Protein AF-A0A2V2VNM2-F1 (afdb_monomer)

Solvent-accessible surface area (backbone atoms only — not comparable to full-atom values): 16038 Å² total; per-residue (Å²): 130,62,88,51,78,77,54,77,85,88,71,96,71,95,72,95,86,72,91,84,59,60,53,40,42,48,48,35,98,87,32,46,98,72,58,75,70,95,86,62,71,47,29,70,30,59,40,40,60,54,42,49,51,53,44,54,56,52,50,53,44,53,52,57,42,70,52,79,90,64,95,59,88,49,74,50,57,45,33,33,45,40,50,68,62,53,52,42,57,60,56,22,41,47,47,49,45,51,55,52,56,70,69,43,59,40,86,77,38,29,28,41,36,41,36,44,59,59,37,34,40,40,35,34,54,78,82,70,42,77,47,80,42,71,43,69,78,69,47,50,63,55,60,54,53,33,38,85,73,70,48,33,32,37,37,42,39,32,36,52,89,53,91,56,48,70,61,85,72,62,60,38,76,71,26,28,32,37,34,43,57,42,74,56,65,83,30,42,50,65,48,30,67,75,70,68,32,50,74,44,80,46,73,78,59,52,69,69,55,54,52,51,50,44,48,62,76,32,61,93,50,60,69,71,59,35,53,53,50,42,54,55,32,49,59,32,25,78,72,72,40,62,28,55,68,29,30,83,34,72,66,48,32,52,54,49,52,51,52,50,49,53,54,57,73,67,55,46,73,74,56,51,55,59,54,60,60,65,77,70,123

Foldseek 3Di:
DDFDDQDDDPDDDDDPDDPDDQKGWAFDPVAFPPDDDPDDRNGIAIEDPLLVVLLVVQVVQLCVQPDPPPPDRDFRAFEEEDEAAQLCCCSHNVRVNVVVQLVPDCVSAQWEWEADDQKIWIAGNVVRDIDIDGHPVVCVVVQQCQVVVVHEHEYEAEPHPDLAAPDLCPPHGRYHYYYHDHNDPNRHVVSCVSVVHYYDYGYHDDLSNVLSVLCVVCVVPDPVVSVVQSVQLVVLCVQQNSRNQQRNDPVSSVVNNVVVVVVVVPDDPVNVVVVVVVVPD

pLDDT: mean 80.21, std 17.18, range [29.72, 96.75]

Mean predicted aligned error: 9.67 Å

Radius of gyration: 20.76 Å; Cα contacts (8 Å, |Δi|>4): 416; chains: 1; bounding box: 51×42×61 Å

InterPro domains:
  IPR006518 Trypanosome RHS [TIGR01631] (8-276)
  IPR046835 Retrotransposon hot spot protein, N-terminal [PF20445] (3-72)
  IPR046836 Retrotransposon hot spot protein,C-terminal [PF07999] (80-276)
  IPR052980 Crinkler effector [PTHR33129] (42-266)

Secondary structure (DSSP, 8-state):
-PBPPP-----S---TT------EEEE-TT--TT--STT----EEEE-HHHHHHHHHHHHHHHHHH-GGGSS-PPPPEEEEE--TTS-HIIIIIHHHHHHHHHS-TTT--EEEEEETTEEEEEETTTTEEEEEESHHHHHHHHHHTGGGT--EEEEEE-SS---PPPTTPSPTTEEEEEE--S-GGGTHHHHHHHTPEEEE-PPPPHHHHHHHHHHHTTTS-HHHHHHHHHHHHHHHHHH-S-HHHHS-HHHHHHHHHHHHHHHHT--HHHHHHHHGGG--

Nearest PDB structures (foldseek):
  6uko-assembly1_G  TM=4.788E-01  e=1.388E-03  Mus musculus
  6ukp-assembly1_A  TM=4.846E-01  e=1.906E-03  Mus musculus
  6oo2-assembly1_E  TM=4.788E-01  e=4.627E-03  Saccharomyces cerevisiae
  5zqm-assembly1_A  TM=4.073E-01  e=9.290E-03  Homo sapiens
  5v8f-assembly1_E  TM=4.065E-01  e=8.535E-02  Saccharomyces cerevisiae S288C

Sequence (281 aa):
MAVGQILEEDDGVEEPGVPRLRLAVLTSDKGWPYSWEEDVSIRDCHVNCEVERVWQIVKGNVNKWFDTHRGTYFAPKRRVLIGTPGMGKSVAAGSYLLYQLLHCDAEQLPMVAYFIGNRTFLFGKIAKTVSVYMGEASILRIVDGLPDRGFKGYIIYDVALACRQPAAGLPCKGWGMIVVTPPNKNNYYSWAKQTGAEEFIINCLEENNVKAMCAWIKRNQIPQKQAKYWKEVNGCTNKVGPILRFIFGKQASDDRINACQQAVDGMNALTFERYLYIGYC

Structure (mmCIF, N/CA/C/O backbone):
data_AF-A0A2V2VNM2-F1
#
_entry.id   AF-A0A2V2VNM2-F1
#
loop_
_atom_site.group_PDB
_atom_site.id
_atom_site.type_symbol
_atom_site.label_atom_id
_atom_site.label_alt_id
_atom_site.label_comp_id
_atom_site.label_asym_id
_atom_site.label_entity_id
_atom_site.label_seq_id
_atom_site.pdbx_PDB_ins_code
_atom_site.Cartn_x
_atom_site.Cartn_y
_atom_site.Cartn_z
_atom_site.occupancy
_atom_site.B_iso_or_equiv
_atom_site.auth_seq_id
_atom_site.auth_comp_id
_atom_site.auth_asym_id
_atom_site.auth_atom_id
_atom_site.pdbx_PDB_model_num
ATOM 1 N N . MET A 1 1 ? -13.738 -9.589 -11.302 1.00 44.00 1 MET A N 1
ATOM 2 C CA . MET A 1 1 ? -13.779 -8.552 -10.252 1.00 44.00 1 MET A CA 1
ATOM 3 C C . MET A 1 1 ? -14.993 -7.694 -10.529 1.00 44.00 1 MET A C 1
ATOM 5 O O . MET A 1 1 ? -15.138 -7.250 -11.661 1.00 44.00 1 MET A O 1
ATOM 9 N N . ALA A 1 2 ? -15.880 -7.547 -9.549 1.00 31.80 2 ALA A N 1
ATOM 10 C CA . ALA A 1 2 ? -17.027 -6.650 -9.625 1.00 31.80 2 ALA A CA 1
ATOM 11 C C . ALA A 1 2 ? -16.690 -5.367 -8.852 1.00 31.80 2 ALA A C 1
ATOM 13 O O . ALA A 1 2 ? -16.102 -5.437 -7.774 1.00 31.80 2 ALA A O 1
ATOM 14 N N . VAL A 1 3 ? -17.024 -4.204 -9.411 1.00 34.38 3 VAL A N 1
ATOM 15 C CA . VAL A 1 3 ? -16.909 -2.917 -8.712 1.00 34.38 3 VAL A CA 1
ATOM 16 C C . VAL A 1 3 ? -18.083 -2.823 -7.732 1.00 34.38 3 VAL A C 1
ATOM 18 O O . VAL A 1 3 ? -19.236 -2.928 -8.147 1.00 34.38 3 VAL A O 1
ATOM 21 N N . GLY A 1 4 ? -17.793 -2.706 -6.433 1.00 39.09 4 GLY A N 1
ATOM 22 C CA . GLY A 1 4 ? -18.801 -2.529 -5.385 1.00 39.09 4 GLY A CA 1
ATOM 23 C C . GLY A 1 4 ? -19.366 -1.105 -5.364 1.00 39.09 4 GLY A C 1
ATOM 24 O O . GLY A 1 4 ? -18.717 -0.174 -5.833 1.00 39.09 4 GLY A O 1
ATOM 25 N N . GLN A 1 5 ? -20.588 -0.962 -4.842 1.00 44.72 5 GLN A N 1
ATOM 26 C CA . GLN A 1 5 ? -21.370 0.281 -4.814 1.00 44.72 5 GLN A CA 1
ATOM 27 C C . GLN A 1 5 ? -20.591 1.494 -4.279 1.00 44.72 5 GLN A C 1
ATOM 29 O O . GLN A 1 5 ? -19.916 1.415 -3.253 1.00 44.72 5 GLN A O 1
ATOM 34 N N . ILE A 1 6 ? -20.759 2.624 -4.967 1.00 41.19 6 ILE A N 1
ATOM 35 C CA . ILE A 1 6 ? -20.338 3.957 -4.528 1.00 41.19 6 ILE A CA 1
ATOM 36 C C . ILE A 1 6 ? -21.352 4.422 -3.474 1.00 41.19 6 ILE A C 1
ATOM 38 O O . ILE A 1 6 ? -22.552 4.428 -3.745 1.00 41.19 6 ILE A O 1
ATOM 42 N N . LEU A 1 7 ? -20.890 4.771 -2.271 1.00 45.31 7 LEU A N 1
ATOM 43 C CA . LEU A 1 7 ? -21.733 5.385 -1.243 1.00 45.31 7 LEU A CA 1
ATOM 44 C C . LEU A 1 7 ? -21.572 6.907 -1.319 1.00 45.31 7 LEU A C 1
ATOM 46 O O . LEU A 1 7 ? -20.575 7.458 -0.856 1.00 45.31 7 LEU A O 1
ATOM 50 N N . GLU A 1 8 ? -22.560 7.580 -1.904 1.00 40.06 8 GLU A N 1
ATOM 51 C CA . GLU A 1 8 ? -22.704 9.035 -1.834 1.00 40.06 8 GLU A CA 1
ATOM 52 C C . GLU A 1 8 ? -23.569 9.389 -0.608 1.00 40.06 8 GLU A C 1
ATOM 54 O O . GLU A 1 8 ? -24.668 8.861 -0.455 1.00 40.06 8 GLU A O 1
ATOM 59 N N . GLU A 1 9 ? -23.086 10.251 0.296 1.00 43.28 9 GLU A N 1
ATOM 60 C CA . GLU A 1 9 ? -23.987 10.984 1.209 1.00 43.28 9 GLU A CA 1
ATOM 61 C C . GLU A 1 9 ? -24.596 12.127 0.378 1.00 43.28 9 GLU A C 1
ATOM 63 O O . GLU A 1 9 ? -23.856 12.926 -0.208 1.00 43.28 9 GLU A O 1
ATOM 68 N N . ASP A 1 10 ? -25.925 12.177 0.308 1.00 40.00 10 ASP A N 1
ATOM 69 C CA . ASP A 1 10 ? -26.693 13.339 -0.133 1.00 40.00 10 ASP A CA 1
ATOM 70 C C . ASP A 1 10 ? -26.966 14.204 1.100 1.00 40.00 10 ASP A C 1
ATOM 72 O O . ASP A 1 10 ? -27.940 14.004 1.827 1.00 40.00 10 ASP A O 1
ATOM 76 N N . ASP A 1 11 ? -26.042 15.121 1.381 1.00 40.25 11 ASP A N 1
ATOM 77 C CA . ASP A 1 11 ? -26.273 16.175 2.358 1.00 40.25 11 ASP A CA 1
ATOM 78 C C . ASP A 1 11 ? -26.744 17.388 1.561 1.00 40.25 11 ASP A C 1
ATOM 80 O O . ASP A 1 11 ? -25.960 18.033 0.858 1.00 40.25 11 ASP A O 1
ATOM 84 N N . GLY A 1 12 ? -28.051 17.642 1.612 1.00 43.19 12 GLY A N 1
ATOM 85 C CA . GLY A 1 12 ? -28.681 18.764 0.935 1.00 43.19 12 GLY A CA 1
ATOM 86 C C . GLY A 1 12 ? -28.024 20.088 1.321 1.00 43.19 12 GLY A C 1
ATOM 87 O O . GLY A 1 12 ? -28.184 20.553 2.444 1.00 43.19 12 GLY A O 1
ATOM 88 N N . VAL A 1 13 ? -27.264 20.636 0.373 1.00 39.97 13 VAL A N 1
ATOM 89 C CA . VAL A 1 13 ? -27.077 22.037 -0.048 1.00 39.97 13 VAL A CA 1
ATOM 90 C C . VAL A 1 13 ? -25.894 22.007 -1.028 1.00 39.97 13 VAL A C 1
ATOM 92 O O . VAL A 1 13 ? -24.789 21.577 -0.698 1.00 39.97 13 VAL A O 1
ATOM 95 N N . GLU A 1 14 ? -26.156 22.388 -2.279 1.00 40.91 14 GLU A N 1
ATOM 96 C CA . GLU A 1 14 ? -25.160 22.487 -3.349 1.00 40.91 14 GLU A CA 1
ATOM 97 C C . GLU A 1 14 ? -24.089 23.537 -3.016 1.00 40.91 14 GLU A C 1
ATOM 99 O O . GLU A 1 14 ? -24.379 24.729 -2.955 1.00 40.91 14 GLU A O 1
ATOM 104 N N . GLU A 1 15 ? -22.832 23.105 -2.897 1.00 35.62 15 GLU A N 1
ATOM 105 C CA . GLU A 1 15 ? -21.667 23.981 -3.054 1.00 35.62 15 GLU A CA 1
ATOM 106 C C . GLU A 1 15 ? -20.865 23.550 -4.297 1.00 35.62 15 GLU A C 1
ATOM 108 O O . GLU A 1 15 ? -20.433 22.392 -4.385 1.00 35.62 15 GLU A O 1
ATOM 113 N N . PRO A 1 16 ? -20.641 24.448 -5.275 1.00 36.03 16 PRO A N 1
ATOM 114 C CA . PRO A 1 16 ? -19.873 24.136 -6.472 1.00 36.03 16 PRO A CA 1
ATOM 115 C C . PRO A 1 16 ? -18.368 24.289 -6.194 1.00 36.03 16 PRO A C 1
ATOM 117 O O . PRO A 1 16 ? -17.888 25.397 -5.969 1.00 36.03 16 PRO A O 1
ATOM 120 N N . GLY A 1 17 ? -17.599 23.189 -6.253 1.00 45.16 17 GLY A N 1
ATOM 121 C CA . GLY A 1 17 ? -16.129 23.267 -6.350 1.00 45.16 17 GLY A CA 1
ATOM 122 C C . GLY A 1 17 ? -15.272 22.204 -5.647 1.00 45.16 17 GLY A C 1
ATOM 123 O O . GLY A 1 17 ? -14.053 22.245 -5.797 1.00 45.16 17 GLY A O 1
ATOM 124 N N . VAL A 1 18 ? -15.838 21.243 -4.908 1.00 37.62 18 VAL A N 1
ATOM 125 C CA . VAL A 1 18 ? -15.045 20.251 -4.147 1.00 37.62 18 VAL A CA 1
ATOM 126 C C . VAL A 1 18 ? -15.016 18.891 -4.866 1.00 37.62 18 VAL A C 1
ATOM 128 O O . VAL A 1 18 ? -16.083 18.383 -5.215 1.00 37.62 18 VAL A O 1
ATOM 131 N N . PRO A 1 19 ? -13.851 18.238 -5.072 1.00 39.62 19 PRO A N 1
ATOM 132 C CA . PRO A 1 19 ? -13.810 16.878 -5.609 1.00 39.62 19 PRO A CA 1
ATOM 133 C C . PRO A 1 19 ? -14.454 15.897 -4.612 1.00 39.62 19 PRO A C 1
ATOM 135 O O . PRO A 1 19 ? -13.840 15.505 -3.621 1.00 39.62 19 PRO A O 1
ATOM 138 N N . ARG A 1 20 ? -15.707 15.494 -4.853 1.00 50.66 20 ARG A N 1
ATOM 139 C CA . ARG A 1 20 ? -16.404 14.478 -4.050 1.00 50.66 20 ARG A CA 1
ATOM 140 C C . ARG A 1 20 ? -15.920 13.079 -4.446 1.00 50.66 20 ARG A C 1
ATOM 142 O O . ARG A 1 20 ? -16.433 12.478 -5.379 1.00 50.66 20 ARG A O 1
ATOM 149 N N . LEU A 1 21 ? -14.947 12.544 -3.712 1.00 50.66 21 LEU A N 1
ATOM 150 C CA . LEU A 1 21 ? -14.678 11.101 -3.654 1.00 50.66 21 LEU A CA 1
ATOM 151 C C . LEU A 1 21 ? -14.873 10.638 -2.207 1.00 50.66 21 LEU A C 1
ATOM 153 O O . LEU A 1 21 ? -13.937 10.617 -1.407 1.00 50.66 21 LEU A O 1
ATOM 157 N N . ARG A 1 22 ? -16.126 10.308 -1.870 1.00 66.44 22 ARG A N 1
ATOM 158 C CA . ARG A 1 22 ? -16.518 9.670 -0.608 1.00 66.44 22 ARG A CA 1
ATOM 159 C C . ARG A 1 22 ? -16.291 8.160 -0.771 1.00 66.44 22 ARG A C 1
ATOM 161 O O . ARG A 1 22 ? -16.924 7.531 -1.604 1.00 66.44 22 ARG A O 1
ATOM 168 N N . LEU A 1 23 ? -15.287 7.646 -0.059 1.00 77.25 23 LEU A N 1
ATOM 169 C CA . LEU A 1 23 ? -14.849 6.245 0.073 1.00 77.25 23 LEU A CA 1
ATOM 170 C C . LEU A 1 23 ? -15.372 5.228 -0.976 1.00 77.25 23 LEU A C 1
ATOM 172 O O . LEU A 1 23 ? -16.484 4.721 -0.862 1.00 77.25 23 LEU A O 1
ATOM 176 N N . ALA A 1 24 ? -14.521 4.817 -1.918 1.00 88.56 24 ALA A N 1
ATOM 177 C CA . ALA A 1 24 ? -14.783 3.659 -2.778 1.00 88.56 24 ALA A CA 1
ATOM 178 C C . ALA A 1 24 ? -14.262 2.360 -2.138 1.00 88.56 24 ALA A C 1
ATOM 180 O O . ALA A 1 24 ? -13.311 2.382 -1.354 1.00 88.56 24 ALA A O 1
ATOM 181 N N . VAL A 1 25 ? -14.849 1.210 -2.484 1.00 88.62 25 VAL A N 1
ATOM 182 C CA . VAL A 1 25 ? -14.397 -0.099 -1.988 1.00 88.62 25 VAL A CA 1
ATOM 183 C C . VAL A 1 25 ? -14.163 -1.066 -3.144 1.00 88.62 25 VAL A C 1
ATOM 185 O O . VAL A 1 25 ? -15.065 -1.356 -3.927 1.00 88.62 25 VAL A O 1
ATOM 188 N N . LEU A 1 26 ? -12.939 -1.590 -3.238 1.00 89.06 26 LEU A N 1
ATOM 189 C CA . LEU A 1 26 ? -12.591 -2.666 -4.161 1.00 89.06 26 LEU A CA 1
ATOM 190 C C . LEU A 1 26 ? -12.651 -4.012 -3.446 1.00 89.06 26 LEU A C 1
ATOM 192 O O . LEU A 1 26 ? -11.896 -4.251 -2.501 1.00 89.06 26 LEU A O 1
ATOM 196 N N . THR A 1 27 ? -13.494 -4.911 -3.944 1.00 86.81 27 THR A N 1
ATOM 197 C CA . THR A 1 27 ? -13.669 -6.243 -3.366 1.00 86.81 27 THR A CA 1
ATOM 198 C C . THR A 1 27 ? -12.998 -7.311 -4.232 1.00 86.81 27 THR A C 1
ATOM 200 O O . THR A 1 27 ? -13.245 -7.408 -5.435 1.00 86.81 27 THR A O 1
ATOM 203 N N . SER A 1 28 ? -12.145 -8.131 -3.616 1.00 84.94 28 SER A N 1
ATOM 204 C CA . SER A 1 28 ? -11.516 -9.298 -4.241 1.00 84.94 28 SER A CA 1
ATOM 205 C C . SER A 1 28 ? -12.068 -10.586 -3.637 1.00 84.94 28 SER A C 1
ATOM 207 O O . SER A 1 28 ? -11.904 -10.837 -2.442 1.00 84.94 28 SER A O 1
ATOM 209 N N . ASP A 1 29 ? -12.651 -11.449 -4.472 1.00 83.31 29 ASP A N 1
ATOM 210 C CA . ASP A 1 29 ? -13.157 -12.767 -4.051 1.00 83.31 29 ASP A CA 1
ATOM 211 C C . ASP A 1 29 ? -12.044 -13.662 -3.492 1.00 83.31 29 ASP A C 1
ATOM 213 O O . ASP A 1 29 ? -12.269 -14.459 -2.583 1.00 83.31 29 ASP A O 1
ATOM 217 N N . LYS A 1 30 ? -10.826 -13.496 -4.022 1.00 79.81 30 LYS A N 1
ATOM 218 C CA . LYS A 1 30 ? -9.620 -14.221 -3.598 1.00 79.81 30 LYS A CA 1
ATOM 219 C C . LYS A 1 30 ? -8.856 -13.509 -2.475 1.00 79.81 30 LYS A C 1
ATOM 221 O O . LYS A 1 30 ? -7.815 -14.001 -2.052 1.00 79.81 30 LYS A O 1
ATOM 226 N N . GLY A 1 31 ? -9.358 -12.367 -2.001 1.00 81.88 31 GLY A N 1
ATOM 227 C CA . GLY A 1 31 ? -8.671 -11.499 -1.048 1.00 81.88 31 GLY A CA 1
ATOM 228 C C . GLY A 1 31 ? -7.556 -10.662 -1.679 1.00 81.88 31 GLY A C 1
ATOM 229 O O . GLY A 1 31 ? -7.213 -10.816 -2.857 1.00 81.88 31 GLY A O 1
ATOM 230 N N . TRP A 1 32 ? -7.015 -9.737 -0.888 1.00 84.00 32 TRP A N 1
ATOM 231 C CA . TRP A 1 32 ? -5.835 -8.947 -1.240 1.00 84.00 32 TRP A CA 1
ATOM 232 C C . TRP A 1 32 ? -4.554 -9.594 -0.690 1.00 84.00 32 TRP A C 1
ATOM 234 O O . TRP A 1 32 ? -4.605 -10.202 0.380 1.00 84.00 32 TRP A O 1
ATOM 244 N N . PRO A 1 33 ? -3.384 -9.414 -1.340 1.00 70.69 33 PRO A N 1
ATOM 245 C CA . PRO A 1 33 ? -2.109 -10.004 -0.899 1.00 70.69 33 PRO A CA 1
ATOM 246 C C . PRO A 1 33 ? -1.654 -9.627 0.522 1.00 70.69 33 PRO A C 1
ATOM 248 O O . PRO A 1 33 ? -0.712 -10.224 1.036 1.00 70.69 33 PRO A O 1
ATOM 251 N N . TYR A 1 34 ? -2.317 -8.650 1.151 1.00 63.28 34 TYR A N 1
ATOM 252 C CA . TYR A 1 34 ? -2.064 -8.188 2.514 1.00 63.28 34 TYR A CA 1
ATOM 253 C C . TYR A 1 34 ? -2.635 -9.090 3.620 1.00 63.28 34 TYR A C 1
ATOM 255 O O . TYR A 1 34 ? -2.291 -8.885 4.779 1.00 63.28 34 TYR A O 1
ATOM 263 N N . SER A 1 35 ? -3.497 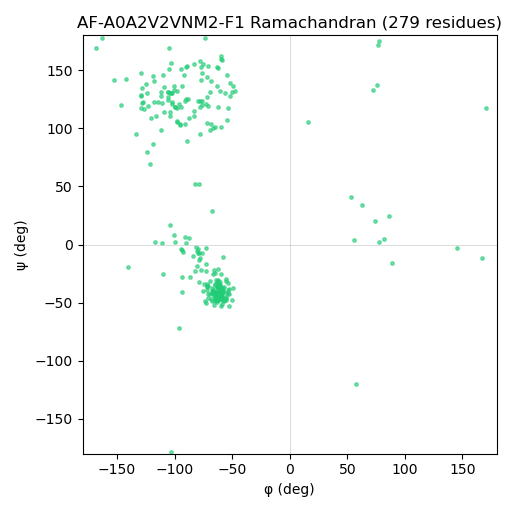-10.073 3.325 1.00 54.59 35 SER A N 1
ATOM 264 C CA . SER A 1 35 ? -4.115 -10.904 4.372 1.00 54.59 35 SER A CA 1
ATOM 265 C C . SER A 1 35 ? -3.061 -11.658 5.204 1.00 54.59 35 SER A C 1
ATOM 267 O O . SER A 1 35 ? -2.512 -12.669 4.757 1.00 54.59 35 SER A O 1
ATOM 269 N N . TRP A 1 36 ? -2.778 -11.139 6.401 1.00 42.41 36 TRP A N 1
ATOM 270 C CA . TRP A 1 36 ? -1.945 -11.748 7.433 1.00 42.41 36 TRP A CA 1
ATOM 271 C C . TRP A 1 36 ? -2.861 -12.339 8.512 1.00 42.41 36 TRP A C 1
ATOM 273 O O . TRP A 1 36 ? -3.755 -11.646 8.989 1.00 42.41 36 TRP A O 1
ATOM 283 N N . GLU A 1 37 ? -2.593 -13.602 8.845 1.00 34.75 37 GLU A N 1
ATOM 284 C CA . GLU A 1 37 ? -3.344 -14.537 9.702 1.00 34.75 37 GLU A CA 1
ATOM 285 C C . GLU A 1 37 ? -4.669 -15.115 9.165 1.00 34.75 37 GLU A C 1
ATOM 287 O O . GLU A 1 37 ? -5.526 -14.456 8.575 1.00 34.75 37 GLU A O 1
ATOM 292 N N . GLU A 1 38 ? -4.749 -16.434 9.338 1.00 38.50 38 GLU A N 1
ATOM 293 C CA . GLU A 1 38 ? -5.784 -17.373 8.926 1.00 38.50 38 GLU A CA 1
ATOM 294 C C . GLU A 1 38 ? -7.070 -17.112 9.722 1.00 38.50 38 GLU A C 1
ATOM 296 O O . GLU A 1 38 ? -7.120 -17.402 10.907 1.00 38.50 38 GLU A O 1
ATOM 301 N N . ASP A 1 39 ? -8.062 -16.478 9.088 1.00 36.78 39 ASP A N 1
ATOM 302 C CA . ASP A 1 39 ? -9.503 -16.817 9.190 1.00 36.78 39 ASP A CA 1
ATOM 303 C C . ASP A 1 39 ? -10.414 -15.731 8.600 1.00 36.78 39 ASP A C 1
ATOM 305 O O . ASP A 1 39 ? -11.594 -15.971 8.336 1.00 36.78 39 ASP A O 1
ATOM 309 N N . VAL A 1 40 ? -9.887 -14.539 8.297 1.00 44.97 40 VAL A N 1
ATOM 310 C CA . VAL A 1 40 ? -10.667 -13.493 7.621 1.00 44.97 40 VAL A CA 1
ATOM 311 C C . VAL A 1 40 ? -9.854 -12.900 6.480 1.00 44.97 40 VAL A C 1
ATOM 313 O O . VAL A 1 40 ? -9.068 -11.972 6.654 1.00 44.97 40 VAL A O 1
ATOM 316 N N . SER A 1 41 ? -10.060 -13.424 5.267 1.00 53.59 41 SER A N 1
ATOM 317 C CA . SER A 1 41 ? -9.540 -12.787 4.056 1.00 53.59 41 SER A CA 1
ATOM 318 C C . SER A 1 41 ? -10.008 -11.329 4.031 1.00 53.59 41 SER A C 1
ATOM 320 O O . SER A 1 41 ? -11.216 -11.081 3.970 1.00 53.59 41 SER A O 1
ATOM 322 N N . ILE A 1 42 ? -9.085 -10.364 4.062 1.00 65.81 42 ILE A N 1
ATOM 323 C CA . ILE A 1 42 ? -9.426 -8.962 3.806 1.00 65.81 42 ILE A CA 1
ATOM 324 C C . ILE A 1 42 ? -9.786 -8.877 2.324 1.00 65.81 42 ILE A C 1
ATOM 326 O O . ILE A 1 42 ? -8.913 -8.879 1.453 1.00 65.81 42 ILE A O 1
ATOM 330 N N . ARG A 1 43 ? -11.089 -8.891 2.040 1.00 79.56 43 ARG A N 1
ATOM 331 C CA . ARG A 1 43 ? -11.619 -8.811 0.672 1.00 79.56 43 ARG A CA 1
ATOM 332 C C . ARG A 1 43 ? -11.774 -7.376 0.207 1.00 79.56 43 ARG A C 1
ATOM 334 O O . ARG A 1 43 ? -11.647 -7.128 -0.983 1.00 79.56 43 ARG A O 1
ATOM 341 N N . ASP A 1 44 ? -11.983 -6.454 1.138 1.00 86.44 44 ASP A N 1
ATOM 342 C CA . ASP A 1 44 ? -12.336 -5.070 0.852 1.00 86.44 44 ASP A CA 1
ATOM 343 C C . ASP A 1 44 ? -11.115 -4.147 1.005 1.00 86.44 44 ASP A C 1
ATOM 345 O O . ASP A 1 44 ? -10.513 -4.050 2.076 1.00 86.44 44 ASP A O 1
ATOM 349 N N . CYS A 1 45 ? -10.753 -3.458 -0.077 1.00 88.06 45 CYS A N 1
ATOM 350 C CA . CYS A 1 45 ? -9.755 -2.393 -0.118 1.00 88.06 45 CYS A CA 1
ATOM 351 C C . CYS A 1 45 ? -10.480 -1.048 -0.200 1.00 88.06 45 CYS A C 1
ATOM 353 O O . CYS A 1 45 ? -11.128 -0.743 -1.199 1.00 88.06 45 CYS A O 1
ATOM 355 N N . HIS A 1 46 ? -10.353 -0.242 0.848 1.00 88.38 46 HIS A N 1
ATOM 356 C CA . HIS A 1 46 ? -11.018 1.050 0.955 1.00 88.38 46 HIS A CA 1
ATOM 357 C C . HIS A 1 46 ? -10.150 2.156 0.338 1.00 88.38 46 HIS A C 1
ATOM 359 O O . HIS A 1 46 ? -8.991 2.330 0.718 1.00 88.38 46 HIS A O 1
ATOM 365 N N . VAL A 1 47 ? -10.715 2.910 -0.599 1.00 90.69 47 VAL A N 1
ATOM 366 C CA . VAL A 1 47 ? -10.045 3.936 -1.402 1.00 90.69 47 VAL A CA 1
ATOM 367 C C . VAL A 1 47 ? -10.656 5.292 -1.073 1.00 90.69 47 VAL A C 1
ATOM 369 O O . VAL A 1 47 ? -11.810 5.564 -1.391 1.00 90.69 47 VAL A O 1
ATOM 372 N N . ASN A 1 48 ? -9.879 6.143 -0.412 1.00 90.00 48 ASN A N 1
ATOM 373 C CA . ASN A 1 48 ? -10.239 7.531 -0.124 1.00 90.00 48 ASN A CA 1
ATOM 374 C C . ASN A 1 48 ? -9.494 8.493 -1.070 1.00 90.00 48 ASN A C 1
ATOM 376 O O . ASN A 1 48 ? -8.700 8.066 -1.912 1.00 90.00 48 ASN A O 1
ATOM 380 N N . CYS A 1 49 ? -9.706 9.796 -0.892 1.00 89.25 49 CYS A N 1
ATOM 381 C CA . CYS A 1 49 ? -9.030 10.840 -1.664 1.00 89.25 49 CYS A CA 1
ATOM 382 C C . CYS A 1 49 ? -7.492 10.776 -1.579 1.00 89.25 49 CYS A C 1
ATOM 384 O O . CYS A 1 49 ? -6.814 10.995 -2.578 1.00 89.25 49 CYS A O 1
ATOM 386 N N . GLU A 1 50 ? -6.925 10.425 -0.424 1.00 91.25 50 GLU A N 1
ATOM 387 C CA . GLU A 1 50 ? -5.477 10.333 -0.215 1.00 91.25 50 GLU A CA 1
ATOM 388 C C . GLU A 1 50 ? -4.853 9.130 -0.935 1.00 91.25 50 GLU A C 1
ATOM 390 O O . GLU A 1 50 ? -3.785 9.239 -1.537 1.00 91.25 50 GLU A O 1
ATOM 395 N N . VAL A 1 51 ? -5.545 7.991 -0.930 1.00 92.06 51 VAL A N 1
ATOM 396 C CA . VAL A 1 51 ? -5.181 6.787 -1.685 1.00 92.06 51 VAL A CA 1
ATOM 397 C C . VAL A 1 51 ? -5.305 7.045 -3.188 1.00 92.06 51 VAL A C 1
ATOM 399 O O . VAL A 1 51 ? -4.420 6.658 -3.953 1.00 92.06 51 VAL A O 1
ATOM 402 N N . GLU A 1 52 ? -6.345 7.759 -3.617 1.00 93.38 52 GLU A N 1
ATOM 403 C CA . GLU A 1 52 ? -6.487 8.185 -5.009 1.00 93.38 52 GLU A CA 1
ATOM 404 C C . GLU A 1 52 ? -5.370 9.153 -5.419 1.00 93.38 52 GLU A C 1
ATOM 406 O O . GLU A 1 52 ? -4.760 8.993 -6.475 1.00 93.38 52 GLU A O 1
ATOM 411 N N . ARG A 1 53 ? -5.013 10.110 -4.555 1.00 93.88 53 ARG A N 1
ATOM 412 C CA . ARG A 1 53 ? -3.901 11.042 -4.787 1.00 93.88 53 ARG A CA 1
ATOM 413 C C . ARG A 1 53 ? -2.578 10.303 -4.985 1.00 93.88 53 ARG A C 1
ATOM 415 O O . ARG A 1 53 ? -1.812 10.657 -5.883 1.00 93.88 53 ARG A O 1
ATOM 422 N N . VAL A 1 54 ? -2.324 9.250 -4.202 1.00 94.69 54 VAL A N 1
ATOM 423 C CA . VAL A 1 54 ? -1.164 8.362 -4.395 1.00 94.69 54 VAL A CA 1
ATOM 424 C C . VAL A 1 54 ? -1.171 7.756 -5.796 1.00 94.69 54 VAL A C 1
ATOM 426 O O . VAL A 1 54 ? -0.154 7.799 -6.496 1.00 94.69 54 VAL A O 1
ATOM 429 N N . TRP A 1 55 ? -2.312 7.209 -6.219 1.00 96.00 55 TRP A N 1
ATOM 430 C CA . TRP A 1 55 ? -2.440 6.625 -7.547 1.00 96.00 55 TRP A CA 1
ATOM 431 C C . TRP A 1 55 ? -2.208 7.659 -8.648 1.00 96.00 55 TRP A C 1
ATOM 433 O O . TRP A 1 55 ? -1.424 7.392 -9.553 1.00 96.00 55 TRP A O 1
ATOM 443 N N . GLN A 1 56 ? -2.785 8.856 -8.556 1.00 95.75 56 GLN A N 1
ATOM 444 C CA . GLN A 1 56 ? -2.595 9.903 -9.566 1.00 95.75 56 GLN A CA 1
ATOM 445 C C . GLN A 1 56 ? -1.123 10.305 -9.729 1.00 95.75 56 GLN A C 1
ATOM 447 O O . GLN A 1 56 ? -0.653 10.506 -10.853 1.00 95.75 56 GLN A O 1
ATOM 452 N N . ILE A 1 57 ? -0.350 10.334 -8.637 1.00 93.31 57 ILE A N 1
ATOM 453 C CA . ILE A 1 57 ? 1.102 10.557 -8.695 1.00 93.31 57 ILE A CA 1
ATOM 454 C C . ILE A 1 57 ? 1.802 9.415 -9.444 1.00 93.31 57 ILE A C 1
ATOM 456 O O . ILE A 1 57 ? 2.647 9.668 -10.308 1.00 93.31 57 ILE A O 1
ATOM 460 N N . VAL A 1 58 ? 1.478 8.157 -9.127 1.00 94.50 58 VAL A N 1
ATOM 461 C CA . VAL A 1 58 ? 2.078 6.984 -9.785 1.00 94.50 58 VAL A CA 1
ATOM 462 C C . VAL A 1 58 ? 1.691 6.928 -11.261 1.00 94.50 58 VAL A C 1
ATOM 464 O O . VAL A 1 58 ? 2.578 6.819 -12.106 1.00 94.50 58 VAL A O 1
ATOM 467 N N . LYS A 1 59 ? 0.408 7.103 -11.579 1.00 94.12 59 LYS A N 1
ATOM 468 C CA . LYS A 1 59 ? -0.138 7.180 -12.935 1.00 94.12 59 LYS A CA 1
ATOM 469 C C . LYS A 1 59 ? 0.546 8.268 -13.753 1.00 94.12 59 LYS A C 1
ATOM 471 O O . LYS A 1 59 ? 0.981 8.007 -14.867 1.00 94.12 59 LYS A O 1
ATOM 476 N N . GLY A 1 60 ? 0.726 9.463 -13.189 1.00 92.12 60 GLY A N 1
ATOM 477 C CA . GLY A 1 60 ? 1.455 10.548 -13.844 1.00 92.12 60 GLY A CA 1
ATOM 478 C C . GLY A 1 60 ? 2.909 10.185 -14.171 1.00 92.12 60 GLY A C 1
ATOM 479 O O . GLY A 1 60 ? 3.405 10.554 -15.234 1.00 92.12 60 GLY A O 1
ATOM 480 N N . ASN A 1 61 ? 3.590 9.432 -13.298 1.00 90.00 61 ASN A N 1
ATOM 481 C CA . ASN A 1 61 ? 4.950 8.950 -13.567 1.00 90.00 61 ASN A CA 1
ATOM 482 C C . ASN A 1 61 ? 4.969 7.864 -14.650 1.00 90.00 61 ASN A C 1
ATOM 484 O O . ASN A 1 61 ? 5.840 7.897 -15.512 1.00 90.00 61 ASN A O 1
ATOM 488 N N . VAL A 1 62 ? 4.019 6.924 -14.609 1.00 91.06 62 VAL A N 1
ATOM 489 C CA . VAL A 1 62 ? 3.870 5.856 -15.609 1.00 91.06 62 VAL A CA 1
ATOM 490 C C . VAL A 1 62 ? 3.567 6.455 -16.984 1.00 91.06 62 VAL A C 1
ATOM 492 O O . VAL A 1 62 ? 4.272 6.159 -17.940 1.00 91.06 62 VAL A O 1
ATOM 495 N N . ASN A 1 63 ? 2.614 7.382 -17.079 1.00 90.56 63 ASN A N 1
ATOM 496 C CA . ASN A 1 63 ? 2.269 8.045 -18.338 1.00 90.56 63 ASN A CA 1
ATOM 497 C C . ASN A 1 63 ? 3.463 8.804 -18.930 1.00 90.56 63 ASN A C 1
ATOM 499 O O . ASN A 1 63 ? 3.754 8.659 -20.109 1.00 90.56 63 ASN A O 1
ATOM 503 N N . LYS A 1 64 ? 4.196 9.572 -18.111 1.00 88.75 64 LYS A N 1
ATOM 504 C CA . LYS A 1 64 ? 5.408 10.279 -18.564 1.00 88.75 64 LYS A CA 1
ATOM 505 C C . LYS A 1 64 ? 6.519 9.330 -19.008 1.00 88.75 64 LYS A C 1
ATOM 507 O O . LYS A 1 64 ? 7.316 9.697 -19.861 1.00 88.75 64 LYS A O 1
ATOM 512 N N . TRP A 1 65 ? 6.596 8.142 -18.413 1.00 89.38 65 TRP A N 1
ATOM 513 C CA . TRP A 1 65 ? 7.587 7.133 -18.771 1.00 89.38 65 TRP A CA 1
ATOM 514 C C . TRP A 1 65 ? 7.308 6.511 -20.150 1.00 89.38 65 TRP A C 1
ATOM 516 O O . TRP A 1 65 ? 8.250 6.238 -20.892 1.00 89.38 65 TRP A O 1
ATOM 526 N N . PHE A 1 66 ? 6.037 6.331 -20.517 1.00 85.81 66 PHE A N 1
ATOM 527 C CA . PHE A 1 66 ? 5.635 5.726 -21.794 1.00 85.81 66 PHE A CA 1
ATOM 528 C C . PHE A 1 66 ? 5.223 6.730 -22.880 1.00 85.81 66 PHE A C 1
ATOM 530 O O . PHE A 1 66 ? 4.854 6.317 -23.976 1.00 85.81 66 PHE A O 1
ATOM 537 N N . ASP A 1 67 ? 5.309 8.032 -22.610 1.00 83.44 67 ASP A N 1
ATOM 538 C CA . ASP A 1 67 ? 5.012 9.064 -23.602 1.00 83.44 67 ASP A CA 1
ATOM 539 C C . ASP A 1 67 ? 6.098 9.118 -24.689 1.00 83.44 67 ASP A C 1
ATOM 541 O O . ASP A 1 67 ? 7.275 9.384 -24.433 1.00 83.44 67 ASP A O 1
ATOM 545 N N . THR A 1 68 ? 5.687 8.878 -25.931 1.00 65.81 68 THR A N 1
ATOM 546 C CA . THR A 1 68 ? 6.535 8.882 -27.127 1.00 65.81 68 THR A CA 1
ATOM 547 C C . THR A 1 68 ? 6.854 10.286 -27.649 1.00 65.81 68 THR A C 1
ATOM 549 O O . THR A 1 68 ? 7.762 10.435 -28.464 1.00 65.81 68 THR A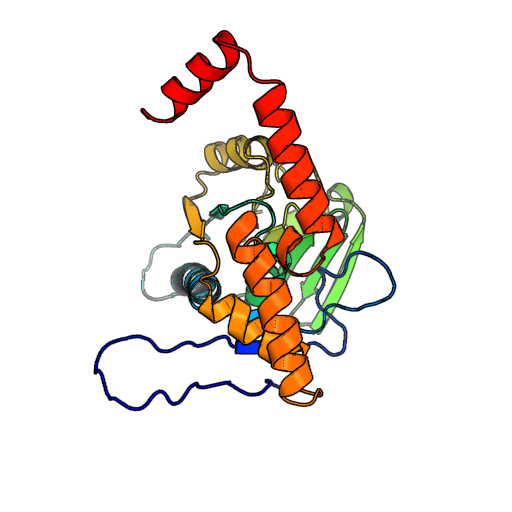 O 1
ATOM 552 N N . HIS A 1 69 ? 6.156 11.334 -27.192 1.00 61.56 69 HIS A N 1
ATOM 553 C CA . HIS A 1 69 ? 6.192 12.662 -27.826 1.00 61.56 69 HIS A CA 1
ATOM 554 C C . HIS A 1 69 ? 7.397 13.543 -27.464 1.00 61.56 69 HIS A C 1
ATOM 556 O O . HIS A 1 69 ? 7.500 14.657 -27.974 1.00 61.56 69 HIS A O 1
ATOM 562 N N . ARG A 1 70 ? 8.310 13.109 -26.583 1.00 48.00 70 ARG A N 1
ATOM 563 C CA . ARG A 1 70 ? 9.323 14.020 -26.008 1.00 48.00 70 ARG A CA 1
ATOM 564 C C . ARG A 1 70 ? 10.776 13.823 -26.423 1.00 48.00 70 ARG A C 1
ATOM 566 O O . ARG A 1 70 ? 11.612 14.567 -25.915 1.00 48.00 70 ARG A O 1
ATOM 573 N N . GLY A 1 71 ? 11.114 12.877 -27.304 1.00 45.50 71 GLY A N 1
ATOM 574 C CA . GLY A 1 71 ? 12.497 12.687 -27.796 1.00 45.50 71 GLY A CA 1
ATOM 575 C C . GLY A 1 71 ? 13.567 12.460 -26.707 1.00 45.50 71 GLY A C 1
ATOM 576 O O . GLY A 1 71 ? 14.751 12.347 -27.004 1.00 45.50 71 GLY A O 1
ATOM 577 N N . THR A 1 72 ? 13.161 12.382 -25.440 1.00 52.41 72 THR A N 1
ATOM 578 C CA . THR A 1 72 ? 13.991 12.289 -24.246 1.00 52.41 72 THR A CA 1
ATOM 579 C C . THR A 1 72 ? 13.493 11.080 -23.476 1.00 52.41 72 THR A C 1
ATOM 581 O O . THR A 1 72 ? 12.334 11.005 -23.076 1.00 52.41 72 THR A O 1
ATOM 584 N N . TYR A 1 73 ? 14.361 10.084 -23.334 1.00 56.88 73 TYR A N 1
ATOM 585 C CA . TYR A 1 73 ? 14.054 8.841 -22.640 1.00 56.88 73 TYR A CA 1
ATOM 586 C C . TYR A 1 73 ? 13.835 9.152 -21.150 1.00 56.88 73 TYR A C 1
ATOM 588 O O . TYR A 1 73 ? 14.796 9.363 -20.409 1.00 56.88 73 TYR A O 1
ATOM 596 N N . PHE A 1 74 ? 12.579 9.242 -20.701 1.00 67.31 74 PHE A N 1
ATOM 597 C CA . PHE A 1 74 ? 12.283 9.479 -19.289 1.00 67.31 74 PHE A CA 1
ATOM 598 C C . PHE A 1 74 ? 12.570 8.213 -18.483 1.00 67.31 74 PHE A C 1
ATOM 600 O O . PHE A 1 74 ? 11.994 7.152 -18.721 1.00 67.31 74 PHE A O 1
ATOM 607 N N . ALA A 1 75 ? 13.474 8.322 -17.510 1.00 76.69 75 ALA A N 1
ATOM 608 C CA . ALA A 1 75 ? 13.737 7.233 -16.585 1.00 76.69 75 ALA A CA 1
ATOM 609 C C . ALA A 1 75 ? 12.522 7.010 -15.660 1.00 76.69 75 ALA A C 1
ATOM 611 O O . ALA A 1 75 ? 11.914 7.984 -15.199 1.00 76.69 75 ALA A O 1
ATOM 612 N N . PRO A 1 76 ? 12.171 5.750 -15.348 1.00 83.50 76 PRO A N 1
ATOM 613 C CA . PRO A 1 76 ? 11.101 5.458 -14.406 1.00 83.50 76 PRO A CA 1
ATOM 614 C C . PRO A 1 76 ? 11.418 6.044 -13.026 1.00 83.50 76 PRO A C 1
ATOM 616 O O . PRO A 1 76 ? 12.516 5.872 -12.492 1.00 83.50 76 PRO A O 1
ATOM 619 N N . LYS A 1 77 ? 10.445 6.748 -12.436 1.00 88.19 77 LYS A N 1
ATOM 620 C CA . LYS A 1 77 ? 10.621 7.390 -11.127 1.00 88.19 77 LYS A CA 1
ATOM 621 C C . LYS A 1 77 ? 10.554 6.392 -9.971 1.00 88.19 77 LYS A C 1
ATOM 623 O O . LYS A 1 77 ? 9.783 5.431 -9.996 1.00 88.19 77 LYS A O 1
ATOM 628 N N . ARG A 1 78 ? 11.323 6.702 -8.925 1.00 92.31 78 ARG A N 1
ATOM 629 C CA . ARG A 1 78 ? 11.368 6.002 -7.636 1.00 92.31 78 ARG A CA 1
ATOM 630 C C . ARG A 1 78 ? 10.664 6.853 -6.591 1.00 92.31 78 ARG A C 1
ATOM 632 O O . ARG A 1 78 ? 10.910 8.057 -6.516 1.00 92.31 78 ARG A O 1
ATOM 639 N N . ARG A 1 79 ? 9.767 6.248 -5.820 1.00 93.38 79 ARG A N 1
ATOM 640 C CA . ARG A 1 79 ? 8.911 6.950 -4.860 1.00 93.38 79 ARG A CA 1
ATOM 641 C C . ARG A 1 79 ? 8.981 6.305 -3.487 1.00 93.38 79 ARG A C 1
ATOM 643 O O . ARG A 1 79 ? 9.083 5.085 -3.380 1.00 93.38 79 ARG A O 1
ATOM 650 N N . VAL A 1 80 ? 8.839 7.118 -2.450 1.00 93.44 80 VAL A N 1
ATOM 651 C CA . VAL A 1 80 ? 8.661 6.650 -1.073 1.00 93.44 80 VAL A CA 1
ATOM 652 C C . VAL A 1 80 ? 7.372 7.236 -0.524 1.00 93.44 80 VAL A C 1
ATOM 654 O O . VAL A 1 80 ? 7.229 8.452 -0.437 1.00 93.44 80 VAL A O 1
ATOM 657 N N . LEU A 1 81 ? 6.439 6.363 -0.156 1.00 93.31 81 LEU A N 1
ATOM 658 C CA . LEU A 1 81 ? 5.159 6.731 0.427 1.00 93.31 81 LEU A CA 1
ATOM 659 C C . LEU A 1 81 ? 5.258 6.781 1.951 1.00 93.31 81 LEU A C 1
ATOM 661 O O . LEU A 1 81 ? 5.246 5.738 2.613 1.00 93.31 81 LEU A O 1
ATOM 665 N N . ILE A 1 82 ? 5.321 7.984 2.512 1.00 89.56 82 ILE A N 1
ATOM 666 C CA . ILE A 1 82 ? 5.449 8.233 3.950 1.00 89.56 82 ILE A CA 1
ATOM 667 C C . ILE A 1 82 ? 4.078 8.527 4.541 1.00 89.56 82 ILE A C 1
ATOM 669 O O . ILE A 1 82 ? 3.350 9.368 4.041 1.00 89.56 82 ILE A O 1
ATOM 673 N N . GLY A 1 83 ? 3.734 7.878 5.645 1.00 87.81 83 GLY A N 1
ATOM 674 C CA . GLY A 1 83 ? 2.544 8.240 6.409 1.00 87.81 83 GLY A CA 1
ATOM 675 C C . GLY A 1 83 ? 2.519 7.549 7.756 1.00 87.81 83 GLY A C 1
ATOM 676 O O . GLY A 1 83 ? 3.309 6.629 8.006 1.00 87.81 83 GLY A O 1
ATOM 677 N N . THR A 1 84 ? 1.595 7.978 8.606 1.00 86.19 84 THR A N 1
ATOM 678 C CA . THR A 1 84 ? 1.483 7.547 9.998 1.00 86.19 84 THR A CA 1
ATOM 679 C C . THR A 1 84 ? 1.511 6.016 10.146 1.00 86.19 84 THR A C 1
ATOM 681 O O . THR A 1 84 ? 0.801 5.288 9.438 1.00 86.19 84 THR A O 1
ATOM 684 N N . PRO A 1 85 ? 2.345 5.481 11.056 1.00 82.75 85 PRO A N 1
ATOM 685 C CA . PRO A 1 85 ? 2.326 4.072 11.427 1.00 82.75 85 PRO A CA 1
ATOM 686 C C . PRO A 1 85 ? 0.911 3.552 11.720 1.00 82.75 85 PRO A C 1
ATOM 688 O O . PRO A 1 85 ? 0.170 4.157 12.483 1.00 82.75 85 PRO A O 1
ATOM 691 N N . GLY A 1 86 ? 0.534 2.405 11.149 1.00 80.12 86 GLY A N 1
ATOM 692 C CA . GLY A 1 86 ? -0.750 1.759 11.463 1.00 80.12 86 GLY A CA 1
ATOM 693 C C . GLY A 1 86 ? -1.991 2.367 10.795 1.00 80.12 86 GLY A C 1
ATOM 694 O O . GLY A 1 86 ? -3.085 1.853 11.009 1.00 80.12 86 GLY A O 1
ATOM 695 N N . MET A 1 87 ? -1.851 3.391 9.946 1.00 83.94 87 MET A N 1
ATOM 696 C CA . MET A 1 87 ? -2.985 3.999 9.224 1.00 83.94 87 MET A CA 1
ATOM 697 C C . MET A 1 87 ? -3.561 3.139 8.081 1.0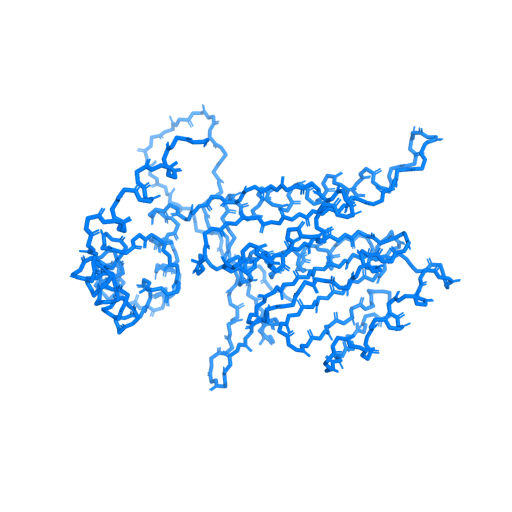0 83.94 87 MET A C 1
ATOM 699 O O . MET A 1 87 ? -4.498 3.556 7.417 1.00 83.94 87 MET A O 1
ATOM 703 N N . GLY A 1 88 ? -2.974 1.969 7.799 1.00 82.19 88 GLY A N 1
ATOM 704 C CA . GLY A 1 88 ? -3.441 1.072 6.735 1.00 82.19 88 GLY A CA 1
ATOM 705 C C . GLY A 1 88 ? -2.900 1.358 5.329 1.00 82.19 88 GLY A C 1
ATOM 706 O O . GLY A 1 88 ? -3.533 0.957 4.360 1.00 82.19 88 GLY A O 1
ATOM 707 N N . LYS A 1 89 ? -1.726 1.999 5.190 1.00 87.75 89 LYS A N 1
ATOM 708 C CA . LYS A 1 89 ? -1.097 2.277 3.875 1.00 87.75 89 LYS A CA 1
ATOM 709 C C . LYS A 1 89 ? -1.007 1.034 2.988 1.00 87.75 89 LYS A C 1
ATOM 711 O O . LYS A 1 89 ? -1.389 1.075 1.829 1.00 87.75 89 LYS A O 1
ATOM 716 N N . SER A 1 90 ? -0.532 -0.067 3.550 1.00 84.44 90 SER A N 1
ATOM 717 C CA . SER A 1 90 ? -0.386 -1.350 2.870 1.00 84.44 90 SER A CA 1
ATOM 718 C C . SER A 1 90 ? -1.734 -1.929 2.411 1.00 84.44 90 SER A C 1
ATOM 720 O O . SER A 1 90 ? -1.909 -2.240 1.237 1.00 84.44 90 SER A O 1
ATOM 722 N N . VAL A 1 91 ? -2.725 -1.976 3.317 1.00 84.69 91 VAL A N 1
ATOM 723 C CA . VAL A 1 91 ? -4.081 -2.499 3.047 1.00 84.69 91 VAL A CA 1
ATOM 724 C C . VAL A 1 91 ? -4.803 -1.680 1.979 1.00 84.69 91 VAL A C 1
ATOM 726 O O . VAL A 1 91 ? -5.495 -2.256 1.146 1.00 84.69 91 VAL A O 1
ATOM 729 N N . ALA A 1 92 ? -4.665 -0.353 2.023 1.00 88.69 92 ALA A N 1
ATOM 730 C CA . ALA A 1 92 ? -5.394 0.567 1.160 1.00 88.69 92 ALA A CA 1
ATOM 731 C C . ALA A 1 92 ? -4.563 0.972 -0.066 1.00 88.69 92 ALA A C 1
ATOM 733 O O . ALA A 1 92 ? -4.822 0.509 -1.172 1.00 88.69 92 ALA A O 1
ATOM 734 N N . ALA A 1 93 ? -3.522 1.788 0.119 1.00 91.25 93 ALA A N 1
ATOM 735 C CA . ALA A 1 93 ? -2.695 2.269 -0.985 1.00 91.25 93 ALA A CA 1
ATOM 736 C C . ALA A 1 93 ? -1.925 1.141 -1.687 1.00 91.25 93 ALA A C 1
ATOM 738 O O . ALA A 1 93 ? -1.890 1.127 -2.911 1.00 91.25 93 ALA A O 1
ATOM 739 N N . GLY A 1 94 ? -1.353 0.179 -0.954 1.00 91.56 94 GLY A N 1
ATOM 740 C CA . GLY A 1 94 ? -0.650 -0.968 -1.548 1.00 91.56 94 GLY A CA 1
ATOM 741 C C . GLY A 1 94 ? -1.562 -1.808 -2.449 1.00 91.56 94 GLY A C 1
ATOM 742 O O . GLY A 1 94 ? -1.264 -1.996 -3.630 1.00 91.56 94 GLY A O 1
ATOM 743 N N . SER A 1 95 ? -2.715 -2.231 -1.924 1.00 90.69 95 SER A N 1
ATOM 744 C CA . SER A 1 95 ? -3.742 -2.962 -2.684 1.00 90.69 95 SER A CA 1
ATOM 745 C C . SER A 1 95 ? -4.280 -2.167 -3.876 1.00 90.69 95 SER A C 1
ATOM 747 O O . SER A 1 95 ? -4.401 -2.708 -4.976 1.00 90.69 95 SER A O 1
ATOM 749 N N . TYR A 1 96 ? -4.569 -0.875 -3.692 1.00 94.00 96 TYR A N 1
ATOM 750 C CA . TYR A 1 96 ? -5.099 -0.033 -4.762 1.00 94.00 96 TYR A CA 1
ATOM 751 C C . TYR A 1 96 ? -4.082 0.197 -5.881 1.00 94.00 96 TYR A C 1
ATOM 753 O O . TYR A 1 96 ? -4.419 0.095 -7.059 1.00 94.00 96 TYR A O 1
ATOM 761 N N . LEU A 1 97 ? -2.815 0.431 -5.529 1.00 95.75 97 LEU A N 1
ATOM 762 C CA . LEU A 1 97 ? -1.723 0.525 -6.494 1.00 95.75 97 LEU A CA 1
ATOM 763 C C . LEU A 1 97 ? -1.562 -0.771 -7.278 1.00 95.75 97 LEU A C 1
ATOM 765 O O . LEU A 1 97 ? -1.416 -0.723 -8.497 1.00 95.75 97 LEU A O 1
ATOM 769 N N . LEU A 1 98 ? -1.622 -1.921 -6.602 1.00 95.38 98 LEU A N 1
ATOM 770 C CA . LEU A 1 98 ? -1.571 -3.214 -7.271 1.00 95.38 98 LEU A CA 1
ATOM 771 C C . LEU A 1 98 ? -2.711 -3.344 -8.279 1.00 95.38 98 LEU A C 1
ATOM 773 O O . LEU A 1 98 ? -2.459 -3.651 -9.441 1.00 95.38 98 LEU A O 1
ATOM 777 N N . TYR A 1 99 ? -3.946 -3.078 -7.847 1.00 94.94 99 TYR A N 1
ATOM 778 C CA . TYR A 1 99 ? -5.113 -3.105 -8.722 1.00 94.94 99 TYR A CA 1
ATOM 779 C C . TYR A 1 99 ? -4.897 -2.234 -9.958 1.00 94.94 99 TYR A C 1
ATOM 781 O O . TYR A 1 99 ? -5.009 -2.716 -11.082 1.00 94.94 99 TYR A O 1
ATOM 789 N N . GLN A 1 100 ? -4.529 -0.973 -9.757 1.00 96.75 100 GLN A N 1
ATOM 790 C CA . GLN A 1 100 ? -4.384 -0.010 -10.837 1.00 96.75 100 GLN A CA 1
ATOM 791 C C . GLN A 1 100 ? -3.248 -0.371 -11.809 1.00 96.75 100 GLN A C 1
ATOM 793 O O . GLN A 1 100 ? -3.443 -0.352 -13.022 1.00 96.75 100 GLN A O 1
ATOM 798 N N . LEU A 1 101 ? -2.084 -0.793 -11.305 1.00 96.69 101 LEU A N 1
ATOM 799 C CA . LEU A 1 101 ? -0.943 -1.200 -12.140 1.00 96.69 101 LEU A CA 1
ATOM 800 C C . LEU A 1 101 ? -1.236 -2.460 -12.969 1.00 96.69 101 LEU A C 1
ATOM 802 O O . LEU A 1 101 ? -0.779 -2.582 -14.113 1.00 96.69 101 LEU A O 1
ATOM 806 N N . LEU A 1 102 ? -2.031 -3.386 -12.423 1.00 95.50 102 LEU A N 1
ATOM 807 C CA . LEU A 1 102 ? -2.516 -4.552 -13.162 1.00 95.50 102 LEU A CA 1
ATOM 808 C C . LEU A 1 102 ? -3.487 -4.175 -14.291 1.00 95.50 102 LEU A C 1
ATOM 810 O O . LEU A 1 102 ? -3.546 -4.904 -15.278 1.00 95.50 102 LEU A O 1
ATOM 814 N N . HIS A 1 103 ? -4.180 -3.037 -14.183 1.00 94.44 103 HIS A N 1
ATOM 815 C CA . HIS A 1 103 ? -5.086 -2.510 -15.212 1.00 94.44 103 HIS A CA 1
ATOM 816 C C . HIS A 1 103 ? -4.430 -1.506 -16.172 1.00 94.44 103 HIS A C 1
ATOM 818 O O . HIS A 1 103 ? -5.062 -1.100 -17.145 1.00 94.44 103 HIS A O 1
ATOM 824 N N . CYS A 1 104 ? -3.170 -1.115 -15.953 1.00 94.19 104 CYS A N 1
ATOM 825 C CA . CYS A 1 104 ? -2.405 -0.402 -16.977 1.00 94.19 104 CYS A CA 1
AT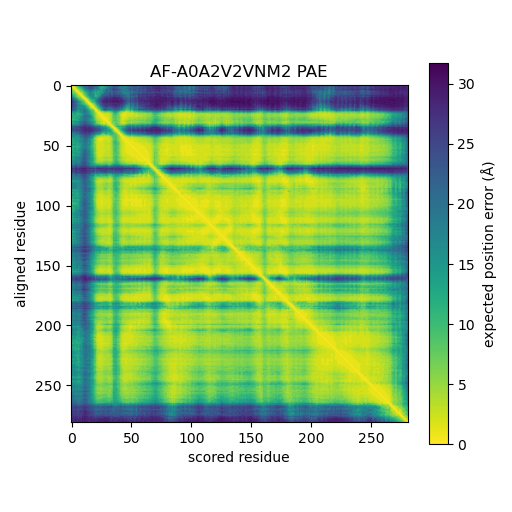OM 826 C C . CYS A 1 104 ? -2.268 -1.249 -18.249 1.00 94.19 104 CYS A C 1
ATOM 828 O O . CYS A 1 104 ? -2.367 -2.477 -18.201 1.00 94.19 104 CYS A O 1
ATOM 830 N N . ASP A 1 105 ? -1.922 -0.611 -19.363 1.00 93.69 105 ASP A N 1
ATOM 831 C CA . ASP A 1 105 ? -1.581 -1.303 -20.605 1.00 93.69 105 ASP A CA 1
ATOM 832 C C . ASP A 1 105 ? -0.501 -2.381 -20.359 1.00 93.69 105 ASP A C 1
ATOM 834 O O . ASP A 1 105 ? 0.519 -2.141 -19.700 1.00 93.69 105 ASP A O 1
ATOM 838 N N . ALA A 1 106 ? -0.776 -3.607 -20.806 1.00 93.19 106 ALA A N 1
ATOM 839 C CA . ALA A 1 106 ? 0.105 -4.756 -20.638 1.00 93.19 106 ALA A CA 1
ATOM 840 C C . ALA A 1 106 ? 1.289 -4.740 -21.614 1.00 93.19 106 ALA A C 1
ATOM 842 O O . ALA A 1 106 ? 2.305 -5.361 -21.314 1.00 93.19 106 ALA A O 1
ATOM 843 N N . GLU A 1 107 ? 1.192 -4.030 -22.739 1.00 91.44 107 GLU A N 1
ATOM 844 C CA . GLU A 1 107 ? 2.302 -3.870 -23.683 1.00 91.44 107 GLU A CA 1
ATOM 845 C C . GLU A 1 107 ? 3.334 -2.876 -23.144 1.00 91.44 107 GLU A C 1
ATOM 847 O O . GLU A 1 107 ? 4.541 -3.104 -23.220 1.00 91.44 107 GLU A O 1
ATOM 852 N N . GLN A 1 108 ? 2.859 -1.797 -22.518 1.00 91.06 108 GLN A N 1
ATOM 853 C CA . GLN A 1 108 ? 3.723 -0.808 -21.875 1.00 91.06 108 GLN A CA 1
ATOM 854 C C . GLN A 1 108 ? 4.313 -1.344 -20.568 1.00 91.06 108 GLN A C 1
ATOM 856 O O . GLN A 1 108 ? 5.523 -1.268 -20.336 1.00 91.06 108 GLN A O 1
ATOM 861 N N . LEU A 1 109 ? 3.460 -1.919 -19.717 1.00 93.75 109 LEU A N 1
ATOM 862 C CA . LEU A 1 109 ? 3.831 -2.411 -18.399 1.00 93.75 109 LEU A CA 1
ATOM 863 C C . LEU A 1 109 ? 3.457 -3.894 -18.260 1.00 93.75 109 LEU A C 1
ATOM 865 O O . LEU A 1 109 ? 2.431 -4.198 -17.646 1.00 93.75 109 LEU A O 1
ATOM 869 N N . PRO A 1 110 ? 4.260 -4.824 -18.809 1.00 95.06 110 PRO A N 1
ATOM 870 C CA . PRO A 1 110 ? 3.934 -6.250 -18.817 1.00 95.06 110 PRO A CA 1
ATOM 871 C C . PRO A 1 110 ? 4.076 -6.924 -17.452 1.00 95.06 110 PRO A C 1
ATOM 873 O O . PRO A 1 110 ? 3.443 -7.957 -17.225 1.00 95.06 110 PRO A O 1
ATOM 876 N N . MET A 1 111 ? 4.876 -6.354 -16.544 1.00 95.81 111 MET A N 1
ATOM 877 C CA . MET A 1 111 ? 5.194 -6.965 -15.253 1.00 95.81 111 MET A CA 1
ATOM 878 C C . MET A 1 111 ? 4.859 -6.044 -14.074 1.00 95.81 111 MET A C 1
ATOM 880 O O . MET A 1 111 ? 5.171 -4.852 -14.085 1.00 95.81 111 MET A O 1
ATOM 884 N N . VAL A 1 112 ? 4.283 -6.611 -13.013 1.00 96.19 112 VAL A N 1
ATOM 885 C CA . VAL A 1 112 ? 4.121 -5.942 -11.711 1.00 96.19 112 VAL A CA 1
ATOM 886 C C . VAL A 1 112 ? 4.650 -6.871 -10.625 1.00 96.19 112 VAL A C 1
ATOM 888 O O . VAL A 1 112 ? 4.264 -8.035 -10.571 1.00 96.19 112 VAL A O 1
ATOM 891 N N . ALA A 1 113 ? 5.537 -6.377 -9.765 1.00 94.56 113 ALA A N 1
ATOM 892 C CA . ALA A 1 113 ? 6.040 -7.116 -8.612 1.00 94.56 113 ALA A CA 1
ATOM 893 C C . ALA A 1 113 ? 5.534 -6.468 -7.321 1.00 94.56 113 ALA A C 1
ATOM 895 O O . ALA A 1 113 ? 5.662 -5.258 -7.150 1.00 94.56 113 ALA A O 1
ATOM 896 N N . TYR A 1 114 ? 4.987 -7.263 -6.403 1.00 92.88 114 TYR A N 1
ATOM 897 C CA . TYR A 1 114 ? 4.548 -6.797 -5.092 1.00 92.88 114 TYR A CA 1
ATOM 898 C C . TYR A 1 114 ? 5.289 -7.546 -3.988 1.00 92.88 114 TYR A C 1
ATOM 900 O O . TYR A 1 114 ? 5.058 -8.736 -3.773 1.00 92.88 114 TYR A O 1
ATOM 908 N N . PHE A 1 115 ? 6.194 -6.846 -3.309 1.00 89.56 115 PHE A N 1
ATOM 909 C CA . PHE A 1 115 ? 6.914 -7.336 -2.140 1.00 89.56 115 PHE A CA 1
ATOM 910 C C . PHE A 1 115 ? 6.123 -6.963 -0.895 1.00 89.56 115 PHE A C 1
ATOM 912 O O . PHE A 1 115 ? 5.839 -5.786 -0.689 1.00 89.56 115 PHE A O 1
ATOM 919 N N . ILE A 1 116 ? 5.778 -7.955 -0.080 1.00 85.12 116 ILE A N 1
ATOM 920 C CA . ILE A 1 116 ? 5.042 -7.764 1.164 1.00 85.12 116 ILE A CA 1
ATOM 921 C C . ILE A 1 116 ? 5.485 -8.791 2.206 1.00 85.12 116 ILE A C 1
ATOM 923 O O . ILE A 1 116 ? 5.378 -10.003 2.008 1.00 85.12 116 ILE A O 1
ATOM 927 N N . GLY A 1 117 ? 6.000 -8.306 3.337 1.00 80.19 117 GLY A N 1
ATOM 928 C CA . GLY A 1 117 ? 6.573 -9.171 4.366 1.00 80.19 117 GLY A CA 1
ATOM 929 C C . GLY A 1 117 ? 7.701 -10.037 3.804 1.00 80.19 117 GLY A C 1
ATOM 930 O O . GLY A 1 117 ? 8.694 -9.520 3.300 1.00 80.19 117 GLY A O 1
ATOM 931 N N . ASN A 1 118 ? 7.552 -11.359 3.883 1.00 80.12 118 ASN A N 1
ATOM 932 C CA . ASN A 1 118 ? 8.499 -12.327 3.320 1.00 80.12 118 ASN A CA 1
ATOM 933 C C . ASN A 1 118 ? 8.052 -12.912 1.969 1.00 80.12 118 ASN A C 1
ATOM 935 O O . ASN A 1 118 ? 8.676 -13.862 1.492 1.00 80.12 118 ASN A O 1
ATOM 939 N N . ARG A 1 119 ? 6.976 -12.386 1.376 1.00 84.81 119 ARG A N 1
ATOM 940 C CA . ARG A 1 119 ? 6.396 -12.871 0.124 1.00 84.81 119 ARG A CA 1
ATOM 941 C C . ARG A 1 119 ? 6.622 -11.863 -0.988 1.00 84.81 119 ARG A C 1
ATOM 943 O O . ARG A 1 119 ? 6.535 -10.652 -0.784 1.00 84.81 119 ARG A O 1
ATOM 950 N N . THR A 1 120 ? 6.822 -12.379 -2.190 1.00 88.69 120 THR A N 1
ATOM 951 C CA . THR A 1 120 ? 6.797 -11.563 -3.398 1.00 88.69 120 THR A CA 1
ATOM 952 C C . THR A 1 120 ? 5.878 -12.187 -4.424 1.00 88.69 120 THR A C 1
ATOM 954 O O . THR A 1 120 ? 6.014 -13.360 -4.766 1.00 88.69 120 THR A O 1
ATOM 957 N N . PHE A 1 121 ? 4.954 -11.381 -4.929 1.00 91.25 121 PHE A N 1
ATOM 958 C CA . PHE A 1 121 ? 4.055 -11.745 -6.012 1.00 91.25 121 PHE A CA 1
ATOM 959 C C . PHE A 1 121 ? 4.567 -11.111 -7.300 1.00 91.25 121 PHE A C 1
ATOM 961 O O . PHE A 1 121 ? 4.709 -9.892 -7.367 1.00 91.25 121 PHE A O 1
ATOM 968 N N . LEU A 1 122 ? 4.840 -11.922 -8.317 1.00 94.38 122 LEU A N 1
ATOM 969 C CA . LEU A 1 122 ? 5.213 -11.457 -9.647 1.00 94.38 122 LEU A CA 1
ATOM 970 C C . LEU A 1 122 ? 4.065 -11.737 -10.614 1.00 94.38 122 LEU A C 1
ATOM 972 O O . LEU A 1 122 ? 3.741 -12.891 -10.893 1.00 94.38 122 LEU A O 1
ATOM 976 N N . PHE A 1 123 ? 3.460 -10.671 -11.121 1.00 95.06 123 PHE A N 1
ATOM 977 C CA . PHE A 1 123 ? 2.346 -10.712 -12.055 1.00 95.06 123 PHE A CA 1
ATOM 978 C C . PHE A 1 123 ? 2.862 -10.492 -13.475 1.00 95.06 123 PHE A C 1
ATOM 980 O O . PHE A 1 123 ? 3.409 -9.431 -13.778 1.00 95.06 123 PHE A O 1
ATOM 987 N N . GLY A 1 124 ? 2.667 -11.487 -14.339 1.00 95.88 124 GLY A N 1
ATOM 988 C CA . GLY A 1 124 ? 2.894 -11.379 -15.777 1.00 95.88 124 GLY A CA 1
ATOM 989 C C . GLY A 1 124 ? 1.574 -11.102 -16.481 1.00 95.88 124 GLY A C 1
ATOM 990 O O . GLY A 1 124 ? 0.736 -11.994 -16.591 1.00 95.88 124 GLY A O 1
ATOM 991 N N . LYS A 1 125 ? 1.368 -9.872 -16.952 1.00 95.19 125 LYS A N 1
ATOM 992 C CA . LYS A 1 125 ? 0.073 -9.422 -17.492 1.00 95.19 125 LYS A CA 1
ATOM 993 C C . LYS A 1 125 ? -0.228 -9.988 -18.877 1.00 95.19 125 LYS A C 1
ATOM 995 O O . LYS A 1 125 ? -1.378 -10.315 -19.147 1.00 95.19 125 LYS A O 1
ATOM 1000 N N . ILE A 1 126 ? 0.798 -10.176 -19.710 1.00 92.44 126 ILE A N 1
ATOM 1001 C CA . ILE A 1 126 ? 0.658 -10.779 -21.048 1.00 92.44 126 ILE A CA 1
ATOM 1002 C C . ILE A 1 126 ? 0.235 -12.248 -20.927 1.00 92.44 126 ILE A C 1
ATOM 1004 O O . ILE A 1 126 ? -0.774 -12.662 -21.489 1.00 92.44 126 ILE A O 1
ATOM 1008 N N . ALA A 1 127 ? 0.971 -13.028 -20.132 1.00 92.94 127 ALA A N 1
ATOM 1009 C CA . ALA A 1 127 ? 0.687 -14.447 -19.914 1.00 92.94 127 ALA A CA 1
ATOM 1010 C C . ALA A 1 127 ? -0.455 -14.699 -18.906 1.00 92.94 127 ALA A C 1
ATOM 1012 O O . ALA A 1 127 ? -0.873 -15.839 -18.727 1.00 92.94 127 ALA A O 1
ATOM 1013 N N . LYS A 1 128 ? -0.952 -13.648 -18.237 1.00 93.69 128 LYS A N 1
ATOM 1014 C CA . LYS A 1 128 ? -1.943 -13.704 -17.146 1.00 93.69 128 LYS A CA 1
ATOM 1015 C C . LYS A 1 128 ? -1.538 -14.660 -16.016 1.00 93.69 128 LYS A C 1
ATOM 1017 O O . LYS A 1 128 ? -2.366 -15.383 -15.465 1.00 93.69 128 LYS A O 1
ATOM 1022 N N . THR A 1 129 ? -0.257 -14.650 -15.657 1.00 94.25 129 THR A N 1
ATOM 1023 C CA . THR A 1 129 ? 0.320 -15.522 -14.627 1.00 94.25 129 THR A CA 1
ATOM 1024 C C . THR A 1 129 ? 0.595 -14.768 -13.335 1.00 94.25 129 THR A C 1
ATOM 1026 O O . THR A 1 129 ? 0.922 -13.580 -13.350 1.00 94.25 129 THR A O 1
ATOM 1029 N N . VAL A 1 130 ? 0.544 -15.490 -12.216 1.00 93.19 130 VAL A N 1
ATOM 1030 C CA . VAL A 1 130 ? 1.014 -15.009 -10.913 1.00 93.19 130 VAL A CA 1
ATOM 1031 C C . VAL A 1 130 ? 1.957 -16.049 -10.331 1.00 93.19 130 VAL A C 1
ATOM 1033 O O . VAL A 1 130 ? 1.559 -17.194 -10.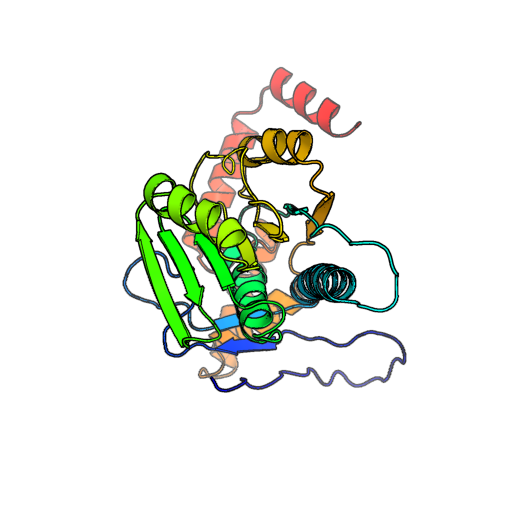132 1.00 93.19 130 VAL A O 1
ATOM 1036 N N . SER A 1 131 ? 3.187 -15.639 -10.044 1.00 91.81 131 SER A N 1
ATOM 1037 C CA . SER A 1 131 ? 4.183 -16.463 -9.358 1.00 91.81 131 SER A CA 1
ATOM 1038 C C . SER A 1 131 ? 4.407 -15.920 -7.952 1.00 91.81 131 SER A C 1
ATOM 1040 O O . SER A 1 131 ? 4.539 -14.708 -7.772 1.00 91.81 131 SE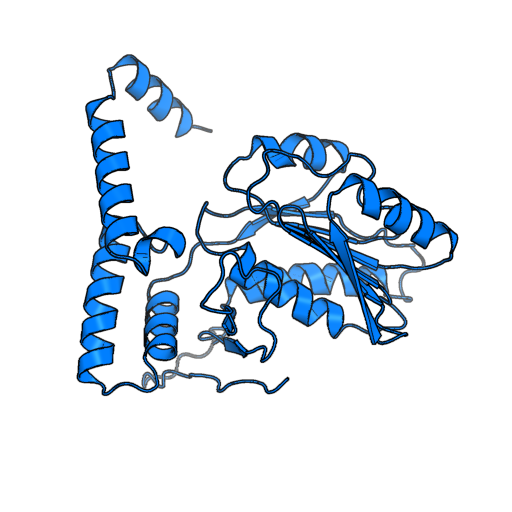R A O 1
ATOM 1042 N N . VAL A 1 132 ? 4.453 -16.806 -6.959 1.00 90.38 132 VAL A N 1
ATOM 1043 C CA . VAL A 1 132 ? 4.677 -16.443 -5.553 1.00 90.38 132 VAL A CA 1
ATOM 1044 C C . VAL A 1 132 ? 6.035 -16.965 -5.116 1.00 90.38 132 VAL A C 1
ATOM 1046 O O . VAL A 1 132 ? 6.330 -18.148 -5.272 1.00 90.38 132 VAL A O 1
ATOM 1049 N N . TYR A 1 133 ? 6.847 -16.080 -4.551 1.00 87.69 133 TYR A N 1
ATOM 1050 C CA . TYR A 1 133 ? 8.181 -16.383 -4.051 1.00 87.69 133 TYR A CA 1
ATOM 1051 C C . TYR A 1 133 ? 8.259 -16.110 -2.554 1.00 87.69 133 TYR A C 1
ATOM 1053 O O . TYR A 1 133 ? 7.652 -15.162 -2.053 1.00 87.69 133 TYR A O 1
ATOM 1061 N N . MET A 1 134 ? 9.028 -16.943 -1.856 1.00 84.75 134 MET A N 1
ATOM 1062 C CA . MET A 1 134 ? 9.340 -16.775 -0.440 1.00 84.75 134 MET A CA 1
ATOM 1063 C C . MET A 1 134 ? 10.780 -16.283 -0.287 1.00 84.75 134 MET A C 1
ATOM 1065 O O . MET A 1 134 ? 11.710 -16.851 -0.867 1.00 84.75 134 MET A O 1
ATOM 1069 N N . GLY A 1 135 ? 10.958 -15.243 0.523 1.00 75.00 135 GLY A N 1
ATOM 1070 C CA . GLY A 1 135 ? 12.249 -14.618 0.796 1.00 75.00 135 GLY A CA 1
ATOM 1071 C C . GLY A 1 135 ? 12.749 -13.728 -0.345 1.00 75.00 135 GLY A C 1
ATOM 1072 O O . GLY A 1 135 ? 12.713 -14.092 -1.515 1.00 75.00 135 GLY A O 1
ATOM 1073 N N . GLU A 1 136 ? 13.280 -12.559 0.009 1.00 70.81 136 GLU A N 1
ATOM 1074 C CA . GLU A 1 136 ? 13.696 -11.524 -0.951 1.00 70.81 136 GLU A CA 1
ATOM 1075 C C . GLU A 1 136 ? 14.801 -12.008 -1.913 1.00 70.81 136 GLU A C 1
ATOM 1077 O O . GLU A 1 136 ? 14.756 -11.750 -3.113 1.00 70.81 136 GLU A O 1
ATOM 1082 N N . ALA A 1 137 ? 15.768 -12.786 -1.418 1.00 73.38 137 ALA A N 1
ATOM 1083 C CA . ALA A 1 137 ? 16.916 -13.230 -2.213 1.00 73.38 137 ALA A CA 1
ATOM 1084 C C . ALA A 1 137 ? 16.536 -14.104 -3.424 1.00 73.38 137 ALA A C 1
ATOM 1086 O O . ALA A 1 137 ? 17.227 -14.068 -4.443 1.00 73.38 137 ALA A O 1
ATOM 1087 N N . SER A 1 138 ? 15.448 -14.879 -3.331 1.00 71.62 138 SER A N 1
ATOM 1088 C CA . SER A 1 138 ? 15.032 -15.798 -4.398 1.00 71.62 138 SER A CA 1
ATOM 1089 C C . SER A 1 138 ? 14.475 -15.056 -5.618 1.00 71.62 138 SER A C 1
ATOM 1091 O O . SER A 1 138 ? 14.705 -15.470 -6.754 1.00 71.62 138 SER A O 1
ATOM 1093 N N . ILE A 1 139 ? 13.803 -13.924 -5.392 1.00 80.88 139 ILE A N 1
ATOM 1094 C CA . ILE A 1 139 ? 13.132 -13.146 -6.436 1.00 80.88 139 ILE A CA 1
ATOM 1095 C C . ILE A 1 139 ? 14.006 -12.031 -7.009 1.00 80.88 139 ILE A C 1
ATOM 1097 O O . ILE A 1 139 ? 13.859 -11.706 -8.185 1.00 80.88 139 ILE A O 1
ATOM 1101 N N . LEU A 1 140 ? 14.950 -11.478 -6.235 1.00 81.38 140 LEU A N 1
ATOM 1102 C CA . LEU A 1 140 ? 15.820 -10.395 -6.711 1.00 81.38 140 LEU A CA 1
ATOM 1103 C C . LEU A 1 140 ? 16.564 -10.786 -7.990 1.00 81.38 140 LEU A C 1
ATOM 1105 O O . LEU A 1 140 ? 16.539 -10.031 -8.951 1.00 81.38 140 LEU A O 1
ATOM 1109 N N . ARG A 1 141 ? 17.128 -12.000 -8.052 1.00 80.88 141 ARG A N 1
ATOM 1110 C CA . ARG A 1 141 ? 17.807 -12.507 -9.260 1.00 80.88 141 ARG A CA 1
ATOM 1111 C C . ARG A 1 141 ? 16.889 -12.612 -10.477 1.00 80.88 141 ARG A C 1
ATOM 1113 O O . ARG A 1 141 ? 17.335 -12.414 -11.601 1.00 80.88 141 ARG A O 1
ATOM 1120 N N . ILE A 1 142 ? 15.623 -12.955 -10.257 1.00 84.88 142 ILE A N 1
ATOM 1121 C CA . ILE A 1 142 ? 14.642 -13.086 -11.335 1.00 84.88 142 ILE A CA 1
ATOM 1122 C C . ILE A 1 142 ? 14.270 -11.695 -11.845 1.00 84.88 142 ILE A C 1
ATOM 1124 O O . ILE A 1 142 ? 14.352 -11.461 -13.045 1.00 84.88 142 ILE A O 1
ATOM 1128 N N . VAL A 1 143 ? 13.908 -10.774 -10.945 1.00 85.62 143 VAL A N 1
ATOM 1129 C CA . VAL A 1 143 ? 13.528 -9.399 -11.309 1.00 85.62 143 VAL A CA 1
ATOM 1130 C C . VAL A 1 143 ? 14.693 -8.660 -11.971 1.00 85.62 143 VAL A C 1
ATOM 1132 O O . VAL A 1 143 ? 14.466 -7.939 -12.936 1.00 85.62 143 VAL A O 1
ATOM 1135 N N . ASP A 1 144 ? 15.928 -8.903 -11.530 1.00 85.56 144 ASP A N 1
ATOM 1136 C CA . ASP A 1 144 ? 17.138 -8.289 -12.090 1.00 85.56 144 ASP A CA 1
ATOM 1137 C C . ASP A 1 144 ? 17.475 -8.770 -13.507 1.00 85.56 144 ASP A C 1
ATOM 1139 O O . ASP A 1 144 ? 17.940 -7.986 -14.326 1.00 85.56 144 ASP A O 1
ATOM 1143 N N . GLY A 1 145 ? 17.150 -10.022 -13.844 1.00 87.19 145 GLY A N 1
ATOM 1144 C CA . GLY A 1 145 ? 17.346 -10.559 -15.195 1.00 87.19 145 GLY A CA 1
ATOM 1145 C C . GLY A 1 145 ? 16.220 -10.241 -16.191 1.00 87.19 145 GLY A C 1
ATOM 1146 O O . GLY A 1 145 ? 16.355 -10.531 -17.380 1.00 87.19 145 GLY A O 1
ATOM 1147 N N . LEU A 1 146 ? 15.085 -9.692 -15.742 1.00 89.69 146 LEU A N 1
ATOM 1148 C CA . LEU A 1 146 ? 13.953 -9.349 -16.617 1.00 89.69 146 LEU A CA 1
ATOM 1149 C C . LEU A 1 146 ? 14.243 -8.166 -17.565 1.00 89.69 146 LEU A C 1
ATOM 1151 O O . LEU A 1 146 ? 13.893 -8.281 -18.744 1.00 89.69 146 LEU A O 1
ATOM 1155 N N . PRO A 1 147 ? 14.892 -7.069 -17.124 1.00 88.25 147 PRO A N 1
ATOM 1156 C CA . PRO A 1 147 ? 15.322 -5.987 -18.007 1.00 88.25 147 PRO A CA 1
ATOM 1157 C C . PRO A 1 147 ? 16.176 -6.437 -19.192 1.00 88.25 147 PRO A C 1
ATOM 1159 O O . PRO A 1 147 ? 15.942 -5.978 -20.307 1.00 88.25 147 PRO A O 1
ATOM 1162 N N . ASP A 1 148 ? 17.117 -7.360 -18.977 1.00 88.25 148 ASP A N 1
ATOM 1163 C CA . ASP A 1 148 ? 18.003 -7.872 -20.035 1.00 88.25 148 ASP A CA 1
ATOM 1164 C C . ASP A 1 148 ? 17.236 -8.659 -21.106 1.00 88.25 148 ASP A C 1
ATOM 1166 O O . ASP A 1 148 ? 17.673 -8.779 -22.249 1.00 88.25 148 ASP A O 1
ATOM 1170 N N . ARG A 1 149 ? 16.047 -9.157 -20.753 1.00 89.50 149 ARG A N 1
ATOM 1171 C CA . ARG A 1 149 ? 15.097 -9.808 -21.665 1.00 89.50 149 ARG A CA 1
ATOM 1172 C C . ARG A 1 149 ? 14.094 -8.826 -22.281 1.00 89.50 149 ARG A C 1
ATOM 1174 O O . ARG A 1 149 ? 13.149 -9.254 -22.934 1.00 89.50 149 ARG A O 1
ATOM 1181 N N . GLY A 1 150 ? 14.264 -7.524 -22.050 1.00 88.38 150 GLY A N 1
ATOM 1182 C CA . GLY A 1 150 ? 13.397 -6.464 -22.565 1.00 88.38 150 GLY A CA 1
ATOM 1183 C C . GLY A 1 150 ? 12.117 -6.226 -21.759 1.00 88.38 150 GLY A C 1
ATOM 1184 O O . GLY A 1 150 ? 11.301 -5.393 -22.156 1.00 88.38 150 GLY A O 1
ATOM 1185 N N . PHE A 1 151 ? 11.919 -6.907 -20.624 1.00 91.00 151 PHE A N 1
ATOM 1186 C CA . PHE A 1 151 ? 10.722 -6.709 -19.808 1.00 91.00 151 PHE A CA 1
ATOM 1187 C C . PHE A 1 151 ? 10.839 -5.461 -18.936 1.00 91.00 151 PHE A C 1
ATOM 1189 O O . PHE A 1 151 ? 11.732 -5.335 -18.094 1.00 91.00 151 PHE A O 1
ATOM 1196 N N . LYS A 1 152 ? 9.863 -4.568 -19.093 1.00 92.75 152 LYS A N 1
ATOM 1197 C CA . LYS A 1 152 ? 9.617 -3.443 -18.189 1.00 92.75 152 LYS A CA 1
ATOM 1198 C C . LYS A 1 152 ? 8.644 -3.863 -17.094 1.00 92.75 152 LYS A C 1
ATOM 1200 O O . LYS A 1 152 ? 7.782 -4.718 -17.306 1.00 92.75 152 LYS A O 1
ATOM 1205 N N . GLY A 1 153 ? 8.734 -3.224 -15.938 1.00 94.19 153 GLY A N 1
ATOM 1206 C CA . GLY A 1 153 ? 7.790 -3.491 -14.867 1.00 94.19 153 GLY A CA 1
ATOM 1207 C C . GLY A 1 153 ? 7.754 -2.429 -13.786 1.00 94.19 153 GLY A C 1
ATOM 1208 O O . GLY A 1 153 ? 8.482 -1.433 -13.827 1.00 94.19 153 GLY A O 1
ATOM 1209 N N . TYR A 1 154 ? 6.858 -2.642 -12.827 1.00 96.25 154 TYR A N 1
ATOM 1210 C CA . TYR A 1 154 ? 6.689 -1.769 -11.672 1.00 96.25 154 TYR A CA 1
ATOM 1211 C C . TYR A 1 154 ? 6.739 -2.568 -10.373 1.00 96.25 154 TYR A C 1
ATOM 1213 O O . TYR A 1 154 ? 6.101 -3.614 -10.259 1.00 96.25 154 TYR A O 1
ATOM 1221 N N . ILE A 1 155 ? 7.480 -2.063 -9.389 1.00 95.06 155 ILE A N 1
ATOM 1222 C CA . ILE A 1 155 ? 7.637 -2.678 -8.073 1.00 95.06 155 ILE A CA 1
ATOM 1223 C C . ILE A 1 155 ? 6.835 -1.891 -7.037 1.00 95.06 155 ILE A C 1
ATOM 1225 O O . ILE A 1 155 ? 7.061 -0.699 -6.831 1.00 95.06 155 ILE A O 1
ATOM 1229 N N . ILE A 1 156 ? 5.940 -2.571 -6.333 1.00 94.69 156 ILE A N 1
ATOM 1230 C CA . ILE A 1 156 ? 5.402 -2.110 -5.055 1.00 94.69 156 ILE A CA 1
ATOM 1231 C C . ILE A 1 156 ? 6.208 -2.821 -3.973 1.00 94.69 156 ILE A C 1
ATOM 1233 O O . ILE A 1 156 ? 6.201 -4.049 -3.899 1.00 94.69 156 ILE A O 1
ATOM 1237 N N . TYR A 1 157 ? 6.929 -2.062 -3.157 1.00 91.44 157 TYR A N 1
ATOM 1238 C CA . TYR A 1 157 ? 7.736 -2.602 -2.071 1.00 91.44 157 TYR A CA 1
ATOM 1239 C C . TYR A 1 157 ? 7.145 -2.195 -0.729 1.00 91.44 157 TYR A C 1
ATOM 1241 O O . TYR A 1 157 ? 7.340 -1.075 -0.264 1.00 91.44 157 TYR A O 1
ATOM 1249 N N . ASP A 1 158 ? 6.385 -3.092 -0.120 1.00 88.12 158 ASP A N 1
ATOM 1250 C CA . ASP A 1 158 ? 5.650 -2.847 1.111 1.00 88.12 158 ASP A CA 1
ATOM 1251 C C . ASP A 1 158 ? 6.343 -3.508 2.288 1.00 88.12 158 ASP A C 1
ATOM 1253 O O . ASP A 1 158 ? 6.396 -4.731 2.441 1.00 88.12 158 ASP A O 1
ATOM 1257 N N . VAL A 1 159 ? 6.895 -2.652 3.141 1.00 72.81 159 VAL A N 1
ATOM 1258 C CA . VAL A 1 159 ? 7.702 -3.058 4.286 1.00 72.81 159 VAL A CA 1
ATOM 1259 C C . VAL A 1 159 ? 6.780 -3.426 5.455 1.00 72.81 159 VAL A C 1
ATOM 1261 O O . VAL A 1 159 ? 6.890 -2.920 6.570 1.00 72.81 159 VAL A O 1
ATOM 1264 N N . ALA A 1 160 ? 5.807 -4.299 5.220 1.00 61.25 160 ALA A N 1
ATOM 1265 C CA . ALA A 1 160 ? 4.983 -4.841 6.284 1.00 61.25 160 ALA A CA 1
ATOM 1266 C C . ALA A 1 160 ? 5.843 -5.823 7.105 1.00 61.25 160 ALA A C 1
ATOM 1268 O O . ALA A 1 160 ? 6.120 -6.924 6.653 1.00 61.25 160 ALA A O 1
ATOM 1269 N N . LEU A 1 161 ? 6.279 -5.401 8.300 1.00 54.19 161 LEU A N 1
ATOM 1270 C CA . LEU A 1 161 ? 6.941 -6.182 9.373 1.00 54.19 161 LEU A CA 1
ATOM 1271 C C . LEU A 1 161 ? 8.478 -6.333 9.373 1.00 54.19 161 LEU A C 1
ATOM 1273 O O . LEU A 1 161 ? 9.015 -6.640 10.434 1.00 54.19 161 LEU A O 1
ATOM 1277 N N . ALA A 1 162 ? 9.222 -6.067 8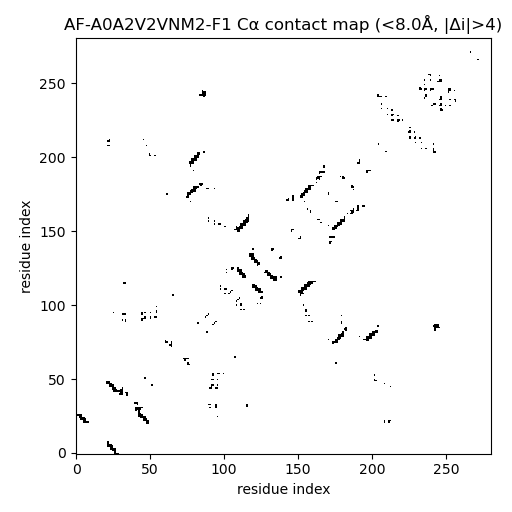.296 1.00 51.38 162 ALA A N 1
ATOM 1278 C CA . ALA A 1 162 ? 10.682 -6.267 8.306 1.00 51.38 162 ALA A CA 1
ATOM 1279 C C . ALA A 1 162 ? 11.483 -4.967 8.516 1.00 51.38 162 ALA A C 1
ATOM 1281 O O . ALA A 1 162 ? 11.291 -3.976 7.817 1.00 51.38 162 ALA A O 1
ATOM 1282 N N . CYS A 1 163 ? 12.467 -4.993 9.420 1.00 53.12 163 CYS A N 1
ATOM 1283 C CA . CYS A 1 163 ? 13.508 -3.966 9.602 1.00 53.12 163 CYS A CA 1
ATOM 1284 C C . CYS A 1 163 ? 14.499 -3.872 8.424 1.00 53.12 163 CYS A C 1
ATOM 1286 O O . CYS A 1 163 ? 15.676 -3.580 8.624 1.00 53.12 163 CYS A O 1
ATOM 1288 N N . ARG A 1 164 ? 14.068 -4.206 7.203 1.00 67.69 164 ARG A N 1
ATOM 1289 C CA . ARG A 1 164 ? 14.946 -4.299 6.041 1.00 67.69 164 ARG A CA 1
ATOM 1290 C C . ARG A 1 164 ? 14.544 -3.294 4.985 1.00 67.69 164 ARG A C 1
ATOM 1292 O O . ARG A 1 164 ? 13.415 -3.283 4.501 1.00 67.69 164 ARG A O 1
ATOM 1299 N N . GLN A 1 165 ? 15.520 -2.467 4.653 1.00 78.31 165 GLN A N 1
ATOM 1300 C CA . GLN A 1 165 ? 15.480 -1.618 3.482 1.00 78.31 165 GLN A CA 1
ATOM 1301 C C . GLN A 1 165 ? 15.439 -2.438 2.201 1.00 78.31 165 GLN A C 1
ATOM 1303 O O . GLN A 1 165 ? 15.967 -3.552 2.195 1.00 78.31 165 GLN A O 1
ATOM 1308 N N . PRO A 1 166 ? 14.851 -1.889 1.124 1.00 84.44 166 PRO A N 1
ATOM 1309 C CA . PRO A 1 166 ? 14.972 -2.513 -0.180 1.00 84.44 166 PRO A CA 1
ATOM 1310 C C . PRO A 1 166 ? 16.447 -2.715 -0.532 1.00 84.44 166 PRO A C 1
ATOM 1312 O O . PRO A 1 166 ? 17.301 -1.886 -0.186 1.00 84.44 166 PRO A O 1
ATOM 1315 N N . ALA A 1 167 ? 16.751 -3.803 -1.239 1.00 83.75 167 ALA A N 1
ATOM 1316 C CA . ALA A 1 167 ? 18.085 -4.019 -1.779 1.00 83.75 167 ALA A CA 1
ATOM 1317 C C . ALA A 1 167 ? 18.566 -2.794 -2.584 1.00 83.75 167 ALA A C 1
ATOM 1319 O O . ALA A 1 167 ? 17.808 -2.203 -3.352 1.00 83.75 167 ALA A O 1
ATOM 1320 N N . ALA A 1 168 ? 19.844 -2.427 -2.439 1.00 79.94 168 ALA A N 1
ATOM 1321 C CA . ALA A 1 168 ? 20.415 -1.240 -3.088 1.00 79.94 168 ALA A CA 1
ATOM 1322 C C . ALA A 1 168 ? 20.322 -1.275 -4.627 1.00 79.94 168 ALA A C 1
ATOM 1324 O O . ALA A 1 168 ? 20.285 -0.228 -5.264 1.00 79.94 168 ALA A O 1
ATOM 1325 N N . GLY A 1 169 ? 20.254 -2.474 -5.217 1.00 80.19 169 GLY A N 1
ATOM 1326 C CA . GLY A 1 169 ? 20.058 -2.669 -6.656 1.00 80.19 169 GLY A CA 1
ATOM 1327 C C . GLY A 1 169 ? 18.623 -2.443 -7.147 1.00 80.19 169 GLY A C 1
ATOM 1328 O O . GLY A 1 169 ? 18.396 -2.462 -8.353 1.00 80.19 169 GLY A O 1
ATOM 1329 N N . LEU A 1 170 ? 17.649 -2.232 -6.252 1.00 88.00 170 LEU A N 1
ATOM 1330 C CA . LEU A 1 170 ? 16.264 -1.970 -6.635 1.00 88.00 170 LEU A CA 1
ATOM 1331 C C . LEU A 1 170 ? 15.955 -0.468 -6.791 1.00 88.00 170 LEU A C 1
ATOM 1333 O O . LEU A 1 170 ? 16.429 0.345 -5.993 1.00 88.00 170 LEU A O 1
ATOM 1337 N N . PRO A 1 171 ? 15.067 -0.103 -7.740 1.00 87.81 171 PRO A N 1
ATOM 1338 C CA . PRO A 1 171 ? 14.563 -0.964 -8.809 1.00 87.81 171 PRO A CA 1
ATOM 1339 C C . PRO A 1 171 ? 15.628 -1.268 -9.860 1.00 87.81 171 PRO A C 1
ATOM 1341 O O . PRO A 1 171 ? 16.504 -0.442 -10.126 1.00 87.81 171 PRO A O 1
ATOM 1344 N N . CYS A 1 172 ? 15.465 -2.416 -10.517 1.00 86.19 172 CYS A N 1
ATOM 1345 C CA . CYS A 1 172 ? 16.267 -2.811 -11.666 1.00 86.19 172 CYS A CA 1
ATOM 1346 C C . CYS A 1 172 ? 16.151 -1.782 -12.804 1.00 86.19 172 CYS A C 1
ATOM 1348 O O . CYS A 1 172 ? 15.200 -0.992 -12.886 1.00 86.19 172 CYS A O 1
ATOM 1350 N N . LYS A 1 173 ? 17.136 -1.772 -13.708 1.00 84.50 173 LYS A N 1
ATOM 1351 C CA . LYS A 1 173 ? 17.168 -0.822 -14.826 1.00 84.50 173 LYS A CA 1
ATOM 1352 C C . LYS A 1 173 ? 15.877 -0.922 -15.648 1.00 84.50 173 LYS A C 1
ATOM 1354 O O . LYS A 1 173 ? 15.461 -2.003 -16.039 1.00 84.50 173 LYS A O 1
ATOM 1359 N N . GLY A 1 174 ? 15.242 0.217 -15.923 1.00 84.69 174 GLY A N 1
ATOM 1360 C CA . GLY A 1 174 ? 13.994 0.242 -16.692 1.00 84.69 174 GLY A CA 1
ATOM 1361 C C . GLY A 1 174 ? 12.763 -0.249 -15.922 1.00 84.69 174 GLY A C 1
ATOM 1362 O O . GLY A 1 174 ? 11.781 -0.613 -16.558 1.00 84.69 174 GLY A O 1
ATOM 1363 N N . TRP A 1 175 ? 12.797 -0.265 -14.586 1.00 92.19 175 TRP A N 1
ATOM 1364 C CA . TRP A 1 175 ? 11.630 -0.536 -13.744 1.00 92.19 175 TRP A CA 1
ATOM 1365 C C . TRP A 1 175 ? 11.283 0.661 -12.855 1.00 92.19 175 TRP A C 1
ATOM 1367 O O . TRP A 1 175 ? 12.161 1.339 -12.318 1.00 92.19 175 TRP A O 1
ATOM 1377 N N . GLY A 1 176 ? 9.983 0.919 -12.700 1.00 93.69 176 GLY A N 1
ATOM 1378 C CA . GLY A 1 176 ? 9.456 1.871 -11.720 1.00 93.69 176 GLY A CA 1
ATOM 1379 C C . GLY A 1 176 ? 9.314 1.233 -10.348 1.00 93.69 176 GLY A C 1
ATOM 1380 O O . GLY A 1 176 ? 9.188 0.014 -10.238 1.00 93.69 176 GLY A O 1
ATOM 1381 N N . MET A 1 177 ? 9.337 2.044 -9.290 1.00 94.75 177 MET A N 1
ATOM 1382 C CA . MET A 1 177 ? 9.164 1.521 -7.937 1.00 94.75 177 MET A CA 1
ATOM 1383 C C . MET A 1 177 ? 8.576 2.533 -6.970 1.00 94.75 177 MET A C 1
ATOM 1385 O O . MET A 1 177 ? 8.950 3.708 -6.965 1.00 94.75 177 MET A O 1
ATOM 1389 N N . ILE A 1 178 ? 7.711 2.028 -6.097 1.00 94.94 178 ILE A N 1
ATOM 1390 C CA . ILE A 1 178 ? 7.226 2.726 -4.916 1.00 94.94 178 ILE A CA 1
ATOM 1391 C C . ILE A 1 178 ? 7.494 1.893 -3.667 1.00 94.94 178 ILE A C 1
ATOM 1393 O O . ILE A 1 178 ? 7.155 0.713 -3.612 1.00 94.94 178 ILE A O 1
ATOM 1397 N N . VAL A 1 179 ? 8.081 2.519 -2.651 1.00 93.00 179 VAL A N 1
ATOM 1398 C CA . VAL A 1 179 ? 8.221 1.938 -1.315 1.00 93.00 179 VAL A CA 1
ATOM 1399 C C . VAL A 1 179 ? 7.051 2.400 -0.455 1.00 93.00 179 VAL A C 1
ATOM 1401 O O . VAL A 1 179 ? 6.900 3.595 -0.206 1.00 93.00 179 VAL A O 1
ATOM 1404 N N . VAL A 1 180 ? 6.232 1.466 0.024 1.00 91.06 180 VAL A N 1
ATOM 1405 C CA . VAL A 1 180 ? 5.196 1.723 1.029 1.00 91.06 180 VAL A CA 1
ATOM 1406 C C . VAL A 1 180 ? 5.835 1.578 2.406 1.00 91.06 180 VAL A C 1
ATOM 1408 O O . VAL A 1 180 ? 6.238 0.488 2.813 1.00 91.06 180 VAL A O 1
ATOM 1411 N N . THR A 1 181 ? 6.000 2.706 3.100 1.00 85.00 181 THR A N 1
ATOM 1412 C CA . THR A 1 181 ? 6.883 2.751 4.272 1.00 85.00 181 THR A CA 1
ATOM 1413 C C . THR A 1 181 ? 6.325 2.021 5.496 1.00 85.00 181 THR A C 1
ATOM 1415 O O . THR A 1 181 ? 5.123 2.107 5.799 1.00 85.00 181 THR A O 1
ATOM 1418 N N . PRO A 1 182 ? 7.209 1.369 6.274 1.00 74.44 182 PRO A N 1
ATOM 1419 C CA . PRO A 1 182 ? 6.866 0.860 7.589 1.00 74.44 182 PRO A CA 1
ATOM 1420 C C . PRO A 1 182 ? 6.757 2.018 8.590 1.00 74.44 182 PRO A C 1
ATOM 1422 O O . PRO A 1 182 ? 7.067 3.167 8.275 1.00 74.44 182 PRO A O 1
ATOM 1425 N N . PRO A 1 183 ? 6.394 1.719 9.845 1.00 65.56 183 PRO A N 1
ATOM 1426 C CA . PRO A 1 183 ? 6.496 2.679 10.934 1.00 65.56 183 PRO A CA 1
ATOM 1427 C C . PRO A 1 183 ? 7.889 3.293 11.152 1.00 65.56 183 PRO A C 1
ATOM 1429 O O . PRO A 1 183 ? 7.991 4.410 11.647 1.00 65.56 183 PRO A O 1
ATOM 1432 N N . ASN A 1 184 ? 8.959 2.557 10.829 1.00 70.75 184 ASN A N 1
ATOM 1433 C CA . ASN A 1 184 ? 10.335 2.923 11.164 1.00 70.75 184 ASN A CA 1
ATOM 1434 C C . ASN A 1 184 ? 11.073 3.555 9.967 1.00 70.75 184 ASN A C 1
ATOM 1436 O O . ASN A 1 184 ? 11.306 2.890 8.957 1.00 70.75 184 ASN A O 1
ATOM 1440 N N . LYS A 1 185 ? 11.501 4.817 10.109 1.00 68.31 185 LYS A N 1
ATOM 1441 C CA . LYS A 1 185 ? 12.205 5.581 9.062 1.00 68.31 185 LYS A CA 1
ATOM 1442 C C . LYS A 1 185 ? 13.553 4.980 8.646 1.00 68.31 185 LYS A C 1
ATOM 1444 O O . LYS A 1 185 ? 13.926 5.064 7.475 1.00 68.31 185 LYS A O 1
ATOM 1449 N N . ASN A 1 186 ? 14.254 4.314 9.567 1.00 71.38 186 ASN A N 1
ATOM 1450 C CA . ASN A 1 186 ? 15.568 3.720 9.290 1.00 71.38 186 ASN A CA 1
ATOM 1451 C C . ASN A 1 186 ? 15.504 2.629 8.212 1.00 71.38 186 ASN A C 1
ATOM 1453 O O . ASN A 1 186 ? 16.505 2.347 7.562 1.00 71.38 186 ASN A O 1
ATOM 1457 N N . ASN A 1 187 ? 14.321 2.058 7.976 1.00 74.12 187 ASN A N 1
ATOM 1458 C CA . ASN A 1 187 ? 14.132 0.983 7.013 1.00 74.12 187 ASN A CA 1
ATOM 1459 C C . ASN A 1 187 ? 14.069 1.464 5.560 1.00 74.12 187 ASN A C 1
ATOM 1461 O O . ASN A 1 187 ? 13.969 0.628 4.684 1.00 74.12 187 ASN A O 1
ATOM 1465 N N . TYR A 1 188 ? 14.045 2.759 5.249 1.00 81.25 188 TYR A N 1
ATOM 1466 C CA . TYR A 1 188 ? 13.984 3.196 3.843 1.00 81.25 188 TYR A CA 1
ATOM 1467 C C . TYR A 1 188 ? 14.847 4.417 3.543 1.00 81.25 188 TYR A C 1
ATOM 1469 O O . TYR A 1 188 ? 15.164 4.655 2.382 1.00 81.25 188 TYR A O 1
ATOM 1477 N N . TYR A 1 189 ? 15.238 5.182 4.564 1.00 83.62 189 TYR A N 1
ATOM 1478 C CA . TYR A 1 189 ? 15.931 6.456 4.393 1.00 83.62 189 TYR A CA 1
ATOM 1479 C C . TYR A 1 189 ? 17.261 6.333 3.633 1.00 83.62 189 TYR A C 1
ATOM 1481 O O . TYR A 1 189 ? 17.532 7.087 2.699 1.00 83.62 189 TYR A O 1
ATOM 1489 N N . SER A 1 190 ? 18.080 5.343 3.993 1.00 85.12 190 SER A N 1
ATOM 1490 C CA . SER A 1 190 ? 19.343 5.027 3.311 1.00 85.12 190 SER A CA 1
ATOM 1491 C C . SER A 1 190 ? 19.125 4.733 1.824 1.00 85.12 190 SER A C 1
ATOM 1493 O O . SER A 1 190 ? 19.805 5.308 0.976 1.00 85.12 190 SER A O 1
ATOM 1495 N N . TRP A 1 191 ? 18.145 3.885 1.509 1.00 88.44 191 TRP A N 1
ATOM 1496 C CA . TRP A 1 191 ? 17.775 3.530 0.144 1.00 88.44 191 TRP A CA 1
ATOM 1497 C C . TRP A 1 191 ? 17.244 4.742 -0.628 1.00 88.44 191 TRP A C 1
ATOM 1499 O O . TRP A 1 191 ? 17.666 4.981 -1.757 1.00 88.44 191 TRP A O 1
ATOM 1509 N N . ALA A 1 192 ? 16.377 5.551 -0.015 1.00 89.06 192 ALA A N 1
ATOM 1510 C CA . ALA A 1 192 ? 15.813 6.746 -0.638 1.00 89.06 192 ALA A CA 1
ATOM 1511 C C . ALA A 1 192 ? 16.913 7.746 -1.017 1.00 89.06 192 ALA A C 1
ATOM 1513 O O . ALA A 1 192 ? 16.961 8.214 -2.155 1.00 89.06 192 ALA A O 1
ATOM 1514 N N . LYS A 1 193 ? 17.861 7.983 -0.100 1.00 88.81 193 LYS A N 1
ATOM 1515 C CA . LYS A 1 193 ? 19.026 8.845 -0.329 1.00 88.81 193 LYS A CA 1
ATOM 1516 C C . LYS A 1 193 ? 19.936 8.311 -1.437 1.00 88.81 193 LYS A C 1
ATOM 1518 O O . LYS A 1 193 ? 20.358 9.079 -2.293 1.00 88.81 193 LYS A O 1
ATOM 1523 N N . GLN A 1 194 ? 20.238 7.012 -1.431 1.00 87.25 194 GLN A N 1
ATOM 1524 C CA . GLN A 1 194 ? 21.118 6.390 -2.429 1.00 87.25 194 GLN A CA 1
ATOM 1525 C C . GLN A 1 194 ? 20.498 6.375 -3.829 1.00 87.25 194 GLN A C 1
ATOM 1527 O O . GLN A 1 194 ? 21.196 6.563 -4.821 1.00 87.25 194 GLN A O 1
ATOM 1532 N N . THR A 1 195 ? 19.187 6.158 -3.917 1.00 86.25 195 THR A N 1
ATOM 1533 C CA . THR A 1 195 ? 18.485 6.004 -5.198 1.00 86.25 195 THR A CA 1
ATOM 1534 C C . THR A 1 195 ? 17.863 7.299 -5.722 1.00 86.25 195 THR A C 1
ATOM 1536 O O . THR A 1 195 ? 17.312 7.295 -6.828 1.00 86.25 195 THR A O 1
ATOM 1539 N N . GLY A 1 196 ? 17.951 8.394 -4.958 1.00 89.19 196 GLY A N 1
ATOM 1540 C CA . 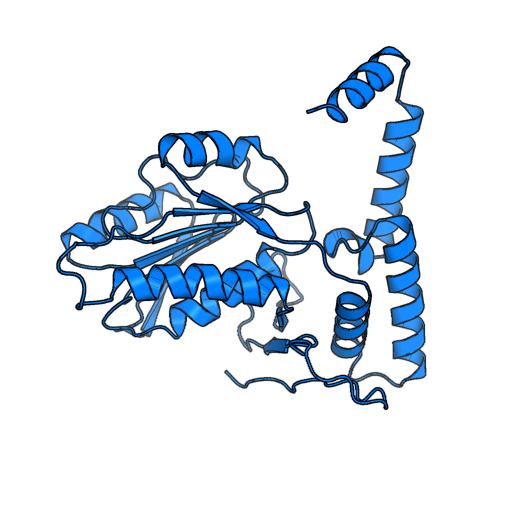GLY A 1 196 ? 17.311 9.671 -5.275 1.00 89.19 196 GLY A CA 1
ATOM 1541 C C . GLY A 1 196 ? 15.787 9.563 -5.322 1.00 89.19 196 GLY A C 1
ATOM 1542 O O . GLY A 1 196 ? 15.154 10.185 -6.173 1.00 89.19 196 GLY A O 1
ATOM 1543 N N . ALA A 1 197 ? 15.197 8.706 -4.482 1.00 90.94 197 ALA A N 1
ATOM 1544 C CA . ALA A 1 197 ? 13.758 8.491 -4.485 1.00 90.94 197 ALA A CA 1
ATOM 1545 C C . ALA A 1 197 ? 13.026 9.729 -3.957 1.00 90.94 197 ALA A C 1
ATOM 1547 O O . ALA A 1 197 ? 13.358 10.262 -2.900 1.00 90.94 197 ALA A O 1
ATOM 1548 N N . GLU A 1 198 ? 12.002 10.168 -4.687 1.00 92.31 198 GLU A N 1
ATOM 1549 C CA . GLU A 1 198 ? 11.183 11.303 -4.273 1.00 92.31 198 GLU A CA 1
ATOM 1550 C C . GLU A 1 198 ? 10.203 10.844 -3.184 1.00 92.31 198 GLU A C 1
ATOM 1552 O O . GLU A 1 198 ? 9.353 9.971 -3.410 1.00 92.31 198 GLU A O 1
ATOM 1557 N N . GLU A 1 199 ? 10.323 11.437 -2.001 1.00 91.31 199 GLU A N 1
ATOM 1558 C CA . GLU A 1 199 ? 9.419 11.203 -0.880 1.00 91.31 199 GLU A CA 1
ATOM 1559 C C . GLU A 1 199 ? 8.099 11.950 -1.085 1.00 91.31 199 GLU A C 1
ATOM 1561 O O . GLU A 1 199 ? 8.068 13.077 -1.582 1.00 91.31 199 GLU A O 1
ATOM 1566 N N . PHE A 1 200 ? 6.990 11.329 -0.696 1.00 89.06 200 PHE A N 1
ATOM 1567 C CA . PHE A 1 200 ? 5.703 12.005 -0.628 1.00 89.06 200 PHE A CA 1
ATOM 1568 C C . PHE A 1 200 ? 4.905 11.518 0.579 1.00 89.06 200 PHE A C 1
ATOM 1570 O O . PHE A 1 200 ? 4.931 10.339 0.940 1.00 89.06 200 PHE A O 1
ATOM 1577 N N . ILE A 1 201 ? 4.199 12.451 1.208 1.00 89.31 201 ILE A N 1
ATOM 1578 C CA . ILE A 1 201 ? 3.437 12.210 2.431 1.00 89.31 201 ILE A CA 1
ATOM 1579 C C . ILE A 1 201 ? 1.997 11.862 2.053 1.00 89.31 201 ILE A C 1
ATOM 1581 O O . ILE A 1 201 ? 1.432 12.530 1.189 1.00 89.31 201 ILE A O 1
ATOM 1585 N N . ILE A 1 202 ? 1.413 10.846 2.689 1.00 89.75 202 ILE A N 1
ATOM 1586 C CA . ILE A 1 202 ? -0.024 10.542 2.684 1.00 89.75 202 ILE A CA 1
ATOM 1587 C C . ILE A 1 202 ? -0.635 10.958 4.019 1.00 89.75 202 ILE A C 1
ATOM 1589 O O . ILE A 1 202 ? -0.110 10.614 5.084 1.00 89.75 202 ILE A O 1
ATOM 1593 N N . ASN A 1 203 ? -1.738 11.701 3.958 1.00 88.25 203 ASN A N 1
ATOM 1594 C CA . ASN A 1 203 ? -2.416 12.196 5.147 1.00 88.25 203 ASN A CA 1
ATOM 1595 C C . ASN A 1 203 ? -3.228 11.088 5.822 1.00 88.25 203 ASN A C 1
ATOM 1597 O O . ASN A 1 203 ? -3.672 10.129 5.183 1.00 88.25 203 ASN A O 1
ATOM 1601 N N . CYS A 1 204 ? -3.412 11.224 7.137 1.00 82.31 204 CYS A N 1
ATOM 1602 C CA . CYS A 1 204 ? -4.292 10.354 7.910 1.00 82.31 204 CYS A CA 1
ATOM 1603 C C . CYS A 1 204 ? -5.737 10.409 7.406 1.00 82.31 204 CYS A C 1
ATOM 1605 O O . CYS A 1 204 ? -6.162 11.364 6.765 1.00 82.31 204 CYS A O 1
ATOM 1607 N N . LEU A 1 205 ? -6.495 9.368 7.746 1.00 82.88 205 LEU A N 1
ATOM 1608 C CA . LEU A 1 205 ? -7.926 9.322 7.484 1.00 82.88 205 LEU A CA 1
ATOM 1609 C C . LEU A 1 205 ? -8.654 10.419 8.258 1.00 82.88 205 LEU A C 1
ATOM 1611 O O . LEU A 1 205 ? -8.422 10.593 9.449 1.00 82.88 205 LEU A O 1
ATOM 1615 N N . GLU A 1 206 ? -9.583 11.095 7.596 1.00 84.75 206 GLU A N 1
ATOM 1616 C CA . GLU A 1 206 ? -10.558 11.954 8.275 1.00 84.75 206 GLU A CA 1
ATOM 1617 C C . GLU A 1 206 ? -11.675 11.122 8.921 1.00 84.75 206 GLU A C 1
ATOM 1619 O O . GLU A 1 206 ? -11.958 10.001 8.482 1.00 84.75 206 GLU A O 1
ATOM 1624 N N . GLU A 1 207 ? -12.359 11.688 9.918 1.00 85.81 207 GLU A N 1
ATOM 1625 C CA . GLU A 1 207 ? -13.463 11.038 10.643 1.00 85.81 207 GLU A CA 1
ATOM 1626 C C . GLU A 1 207 ? -14.545 10.500 9.695 1.00 85.81 207 GLU A C 1
ATOM 1628 O O . GLU A 1 207 ? -14.966 9.351 9.824 1.00 85.81 207 GLU A O 1
ATOM 1633 N N . ASN A 1 208 ? -14.917 11.278 8.673 1.00 86.38 208 ASN A N 1
ATOM 1634 C CA . ASN A 1 208 ? -15.910 10.874 7.673 1.00 86.38 208 ASN A CA 1
ATOM 1635 C C . ASN A 1 208 ? -15.495 9.616 6.899 1.00 86.38 208 ASN A C 1
ATOM 1637 O O . ASN A 1 208 ? -16.336 8.768 6.601 1.00 86.38 208 ASN A O 1
ATOM 1641 N N . ASN A 1 209 ? -14.196 9.435 6.631 1.00 87.44 209 ASN A N 1
ATOM 1642 C CA . ASN A 1 209 ? -13.706 8.210 6.001 1.00 87.44 209 ASN A CA 1
ATOM 1643 C C . ASN A 1 209 ? -13.878 7.007 6.938 1.00 87.44 209 ASN A C 1
ATOM 1645 O O . ASN A 1 209 ? -14.301 5.939 6.499 1.00 87.44 209 ASN A O 1
ATOM 1649 N N . VAL A 1 210 ? -13.591 7.176 8.233 1.00 88.38 210 VAL A N 1
ATOM 1650 C CA . VAL A 1 210 ? -13.773 6.119 9.241 1.00 88.38 210 VAL A CA 1
ATOM 1651 C C . VAL A 1 210 ? -15.258 5.784 9.418 1.00 88.38 210 VAL A C 1
ATOM 1653 O O . VAL A 1 210 ? -15.617 4.606 9.473 1.00 88.38 210 VAL A O 1
ATOM 1656 N N . LYS A 1 211 ? -16.136 6.793 9.443 1.00 89.38 211 LYS A N 1
ATOM 1657 C CA . LYS A 1 211 ? -17.597 6.626 9.494 1.00 89.38 211 LYS A CA 1
ATOM 1658 C C . LYS A 1 211 ? -18.104 5.820 8.297 1.00 89.38 211 LYS A C 1
ATOM 1660 O O . LYS A 1 211 ? -18.834 4.846 8.485 1.00 89.38 211 LYS A O 1
ATOM 1665 N N . ALA A 1 212 ? -17.659 6.163 7.088 1.00 88.62 212 ALA A N 1
ATOM 1666 C CA . ALA A 1 212 ? -18.008 5.436 5.870 1.00 88.62 212 ALA A CA 1
ATOM 1667 C C . ALA A 1 212 ? -17.499 3.980 5.894 1.00 88.62 212 ALA A C 1
ATOM 1669 O O . ALA A 1 212 ? -18.250 3.062 5.561 1.00 88.62 212 ALA A O 1
ATOM 1670 N N . MET A 1 213 ? -16.276 3.733 6.383 1.00 88.12 213 MET A N 1
ATOM 1671 C CA . MET A 1 213 ? -15.775 2.366 6.595 1.00 88.12 213 MET A CA 1
ATOM 1672 C C . MET A 1 213 ? -16.656 1.590 7.584 1.00 88.12 213 MET A C 1
ATOM 1674 O O . MET A 1 213 ? -16.977 0.428 7.344 1.00 88.12 213 MET A O 1
ATOM 1678 N N . CYS A 1 214 ? -17.091 2.219 8.680 1.00 88.62 214 CYS A N 1
ATOM 1679 C CA . CYS A 1 214 ? -17.974 1.584 9.661 1.00 88.62 214 CYS A CA 1
ATOM 1680 C C . CYS A 1 214 ? -19.327 1.196 9.057 1.00 88.62 214 CYS A C 1
ATOM 1682 O O . CYS A 1 214 ? -19.800 0.077 9.285 1.00 88.62 214 CYS A O 1
ATOM 1684 N N . ALA A 1 215 ? -19.923 2.099 8.273 1.00 89.12 215 ALA A N 1
ATOM 1685 C CA . ALA A 1 215 ? -21.156 1.837 7.542 1.00 89.12 215 ALA A CA 1
ATOM 1686 C C . ALA A 1 215 ? -20.977 0.652 6.582 1.00 89.12 215 ALA A C 1
ATOM 1688 O O . ALA A 1 215 ? -21.787 -0.273 6.593 1.00 89.12 215 ALA A O 1
ATOM 1689 N N . TRP A 1 216 ? -19.865 0.606 5.839 1.00 87.81 216 TRP A N 1
ATOM 1690 C CA . TRP A 1 216 ? -19.557 -0.504 4.936 1.00 87.81 216 TRP A CA 1
ATOM 1691 C C . TRP A 1 216 ? -19.359 -1.842 5.665 1.00 87.81 216 TRP A C 1
ATOM 1693 O O . TRP A 1 216 ? -19.938 -2.860 5.275 1.00 87.81 216 TRP A O 1
ATOM 1703 N N . ILE A 1 217 ? -18.584 -1.862 6.755 1.00 87.00 217 ILE A N 1
ATOM 1704 C CA . ILE A 1 217 ? -18.325 -3.065 7.567 1.00 87.00 217 ILE A CA 1
ATOM 1705 C C . ILE A 1 217 ? -19.629 -3.628 8.152 1.00 87.00 217 ILE A C 1
ATOM 1707 O O . ILE A 1 217 ? -19.801 -4.845 8.245 1.00 87.00 217 ILE A O 1
ATOM 1711 N N . LYS A 1 218 ? -20.568 -2.760 8.547 1.00 89.19 218 LYS A N 1
ATOM 1712 C CA . LYS A 1 218 ? -21.856 -3.148 9.145 1.00 89.19 218 LYS A CA 1
ATOM 1713 C C . LYS A 1 218 ? -23.042 -3.037 8.184 1.00 89.19 218 LYS A C 1
ATOM 1715 O O . LYS A 1 218 ? -24.176 -3.116 8.649 1.00 89.19 218 LYS A O 1
ATOM 1720 N N . ARG A 1 219 ? -22.811 -2.951 6.870 1.00 88.19 219 ARG A N 1
ATOM 1721 C CA . ARG A 1 219 ? -23.851 -2.712 5.847 1.00 88.19 219 ARG A CA 1
ATOM 1722 C C . ARG A 1 219 ? -25.033 -3.685 5.891 1.00 88.19 219 ARG A C 1
ATOM 1724 O O . ARG A 1 219 ? -26.165 -3.293 5.656 1.00 88.19 219 ARG A O 1
ATOM 1731 N N . ASN A 1 220 ? -24.782 -4.939 6.271 1.00 90.56 220 ASN A N 1
ATOM 1732 C CA . ASN A 1 220 ? -25.810 -5.984 6.370 1.00 90.56 220 ASN A CA 1
ATOM 1733 C C . ASN A 1 220 ? -26.526 -6.019 7.735 1.00 90.56 220 ASN A C 1
ATOM 1735 O O . ASN A 1 220 ? -27.278 -6.948 8.020 1.00 90.56 220 ASN A O 1
ATOM 1739 N N . GLN A 1 221 ? -26.242 -5.071 8.630 1.00 93.25 221 GLN A N 1
ATOM 1740 C CA . GLN A 1 221 ? -26.848 -4.986 9.957 1.00 93.25 221 GLN A CA 1
ATOM 1741 C C . GLN A 1 221 ? -27.912 -3.891 9.999 1.00 93.25 221 GLN A C 1
ATOM 1743 O O . GLN A 1 221 ? -27.854 -2.920 9.252 1.00 93.25 221 GLN A O 1
ATOM 1748 N N . ILE A 1 222 ? -28.850 -4.012 10.937 1.00 93.75 222 ILE A N 1
ATOM 1749 C CA . ILE A 1 222 ? -29.877 -2.990 11.172 1.00 93.75 222 ILE A CA 1
ATOM 1750 C C . ILE A 1 222 ? -29.260 -1.645 11.615 1.00 93.75 222 ILE A C 1
ATOM 1752 O O . ILE A 1 222 ? -28.228 -1.656 12.301 1.00 93.75 222 ILE A O 1
ATOM 1756 N N . PRO A 1 223 ? -29.909 -0.496 11.331 1.00 92.62 223 PRO A N 1
ATOM 1757 C CA . PRO A 1 223 ? -29.368 0.837 11.627 1.00 92.62 223 PRO A CA 1
ATOM 1758 C C . PRO A 1 223 ? -28.916 1.032 13.081 1.00 92.62 223 PRO A C 1
ATOM 1760 O O . PRO A 1 223 ? -27.864 1.610 13.335 1.00 92.62 223 PRO A O 1
ATOM 1763 N N . GLN A 1 224 ? -29.644 0.469 14.051 1.00 94.00 224 GLN A N 1
ATOM 1764 C CA . GLN A 1 224 ? -29.283 0.546 15.474 1.00 94.00 224 GLN A CA 1
ATOM 1765 C C . GLN A 1 224 ? -27.922 -0.102 15.781 1.00 94.00 224 GLN A C 1
ATOM 1767 O O . GLN A 1 224 ? -27.133 0.433 16.561 1.00 94.00 224 GLN A O 1
ATOM 1772 N N . LYS A 1 225 ? -27.614 -1.243 15.149 1.00 93.19 225 LYS A N 1
ATOM 1773 C CA . LYS A 1 225 ? -26.315 -1.915 15.301 1.00 93.19 225 LYS A CA 1
ATOM 1774 C C . LYS A 1 225 ? -25.201 -1.149 14.589 1.00 93.19 225 LYS A C 1
ATOM 1776 O O . LYS A 1 225 ? -24.092 -1.102 15.115 1.00 93.19 225 LYS A O 1
ATOM 1781 N N . GLN A 1 226 ? -25.490 -0.536 13.439 1.00 89.38 226 GLN A N 1
ATOM 1782 C CA . GLN A 1 226 ? -24.534 0.327 12.737 1.00 89.38 226 GLN A CA 1
ATOM 1783 C C . GLN A 1 226 ? -24.182 1.561 13.582 1.00 89.38 226 GLN A C 1
ATOM 1785 O O . GLN A 1 226 ? -23.005 1.831 13.807 1.00 89.38 226 GLN A O 1
ATOM 1790 N N . ALA A 1 227 ? -25.189 2.242 14.140 1.00 92.31 227 ALA A N 1
ATOM 1791 C CA . ALA A 1 227 ? -25.007 3.404 15.008 1.00 92.31 227 ALA A CA 1
ATOM 1792 C C . ALA A 1 227 ? -24.234 3.060 16.290 1.00 92.31 227 ALA A C 1
ATOM 1794 O O . ALA A 1 227 ? -23.327 3.794 16.684 1.00 92.31 227 ALA A O 1
ATOM 1795 N N . LYS A 1 228 ? -24.544 1.917 16.922 1.00 95.06 228 LYS A N 1
ATOM 1796 C CA . LYS A 1 228 ? -23.788 1.425 18.083 1.00 95.06 228 LYS A CA 1
ATOM 1797 C C . LYS A 1 228 ? -22.318 1.176 17.731 1.00 95.06 228 LYS A C 1
ATOM 1799 O O . LYS A 1 228 ? -21.443 1.623 18.464 1.00 95.06 228 LYS A O 1
ATOM 1804 N N . TYR A 1 229 ? -22.052 0.508 16.608 1.00 92.00 229 TYR A N 1
ATOM 1805 C CA . TYR A 1 229 ? -20.687 0.236 16.156 1.00 92.00 229 TYR A CA 1
ATOM 1806 C C . TYR A 1 229 ? -19.911 1.523 15.852 1.00 92.00 229 TYR A C 1
ATOM 1808 O O . TYR A 1 229 ? -18.782 1.677 16.307 1.00 92.00 229 TYR A O 1
ATOM 1816 N N . TRP A 1 230 ? -20.534 2.486 15.162 1.00 93.62 230 TRP A N 1
ATOM 1817 C CA . TRP A 1 230 ? -19.930 3.799 14.935 1.00 93.62 230 TRP A CA 1
ATOM 1818 C C . TRP A 1 230 ? -19.602 4.512 16.249 1.00 93.62 230 TRP A C 1
ATOM 1820 O O . TRP A 1 230 ? -18.502 5.028 16.398 1.00 93.62 230 TRP A O 1
ATOM 1830 N N . LYS A 1 231 ? -20.507 4.490 17.236 1.00 94.25 231 LYS A N 1
ATOM 1831 C CA . LYS A 1 231 ? -20.260 5.094 18.554 1.00 94.25 231 LYS A CA 1
ATOM 1832 C C . LYS A 1 231 ? -19.023 4.499 19.241 1.00 94.25 231 LYS A C 1
ATOM 1834 O O . LYS A 1 231 ? -18.254 5.238 19.851 1.00 94.25 231 LYS A O 1
ATOM 1839 N N . GLU A 1 232 ? -18.823 3.187 19.136 1.00 92.81 232 GLU A N 1
ATOM 1840 C CA . GLU A 1 232 ? -17.648 2.496 19.685 1.00 92.81 232 GLU A CA 1
ATOM 1841 C C . GLU A 1 232 ? -16.354 2.899 18.954 1.00 92.81 232 GLU A C 1
ATOM 1843 O O . GLU A 1 232 ? -15.379 3.288 19.601 1.00 92.81 232 GLU A O 1
ATOM 1848 N N . VAL A 1 233 ? -16.355 2.877 17.615 1.00 91.12 233 VAL A N 1
ATOM 1849 C CA . VAL A 1 233 ? -15.182 3.235 16.795 1.00 91.12 233 VAL A CA 1
ATOM 1850 C C . VAL A 1 233 ? -14.836 4.721 16.915 1.00 91.12 233 VAL A C 1
ATOM 1852 O O . VAL A 1 233 ? -13.660 5.067 17.035 1.00 91.12 233 VAL A O 1
ATOM 1855 N N . ASN A 1 234 ? -15.833 5.608 16.943 1.00 92.94 234 ASN A N 1
ATOM 1856 C CA . ASN A 1 234 ? -15.606 7.041 17.121 1.00 92.94 234 ASN A CA 1
ATOM 1857 C C . ASN A 1 234 ? -15.046 7.343 18.520 1.00 92.94 234 ASN A C 1
ATOM 1859 O O . ASN A 1 234 ? -14.105 8.115 18.673 1.00 92.94 234 ASN A O 1
ATOM 1863 N N . GLY A 1 235 ? -15.539 6.642 19.549 1.00 91.81 235 GLY A N 1
ATOM 1864 C CA . GLY A 1 235 ? -14.969 6.712 20.895 1.00 91.81 235 GLY A CA 1
ATOM 1865 C C . GLY A 1 235 ? -13.487 6.321 20.948 1.00 91.81 235 GLY A C 1
ATOM 1866 O O . GLY A 1 235 ? -12.725 6.949 21.680 1.00 91.81 235 GLY A O 1
ATOM 1867 N N . CYS A 1 236 ? -13.060 5.328 20.161 1.00 89.81 236 CYS A N 1
ATOM 1868 C CA . CYS A 1 236 ? -11.643 4.976 20.023 1.00 89.81 236 CYS A CA 1
ATOM 1869 C C . CYS A 1 236 ? -10.881 6.048 19.230 1.00 89.81 236 CYS A C 1
ATOM 1871 O O . CYS A 1 236 ? -9.833 6.511 19.672 1.00 89.81 236 CYS A O 1
ATOM 1873 N N . THR A 1 237 ? -11.440 6.502 18.106 1.00 89.81 237 THR A N 1
ATOM 1874 C CA . THR A 1 237 ? -10.856 7.540 17.237 1.00 89.81 237 THR A CA 1
ATOM 1875 C C . THR A 1 237 ? -10.559 8.827 18.009 1.00 89.81 237 THR A C 1
ATOM 1877 O O . THR A 1 237 ? -9.466 9.371 17.884 1.00 89.81 237 THR A O 1
ATOM 1880 N N . ASN A 1 238 ? -11.459 9.252 18.898 1.00 89.69 238 ASN A N 1
ATOM 1881 C CA . ASN A 1 238 ? -11.263 10.421 19.761 1.00 89.69 238 ASN A CA 1
ATOM 1882 C C . ASN A 1 238 ? -10.120 10.260 20.778 1.00 89.69 238 ASN A C 1
ATOM 1884 O O . ASN A 1 238 ? -9.570 11.256 21.238 1.00 89.69 238 ASN A O 1
ATOM 1888 N N . LYS A 1 239 ? -9.761 9.024 21.149 1.00 89.19 239 LYS A N 1
ATOM 1889 C CA . LYS A 1 239 ? -8.705 8.741 22.136 1.00 89.19 239 LYS A CA 1
ATOM 1890 C C . LYS A 1 239 ? -7.337 8.509 21.503 1.00 89.19 239 LYS A C 1
ATOM 1892 O O . LYS A 1 239 ? -6.334 8.947 22.054 1.00 89.19 239 LYS A O 1
ATOM 1897 N N . VAL A 1 240 ? -7.280 7.784 20.383 1.00 87.00 240 VAL A N 1
ATOM 1898 C CA . VAL A 1 240 ? -6.012 7.338 19.765 1.00 87.00 240 VAL A CA 1
ATOM 1899 C C . VAL A 1 240 ? -5.771 7.908 18.363 1.00 87.00 240 VAL A C 1
ATOM 1901 O O . VAL A 1 240 ? -4.761 7.589 17.734 1.00 87.00 240 VAL A O 1
ATOM 1904 N N . GLY A 1 241 ? -6.677 8.758 17.874 1.00 87.88 241 GLY A N 1
ATOM 1905 C CA . GLY A 1 241 ? -6.687 9.272 16.508 1.00 87.88 241 GLY A CA 1
ATOM 1906 C C . GLY A 1 241 ? -7.223 8.257 15.485 1.00 87.88 241 GLY A C 1
ATOM 1907 O O . GLY A 1 241 ? -7.474 7.096 15.818 1.00 87.88 241 GLY A O 1
ATOM 1908 N N . PRO A 1 242 ? -7.371 8.657 14.208 1.00 86.81 242 PRO A N 1
ATOM 1909 C CA . PRO A 1 242 ? -7.924 7.829 13.128 1.00 86.81 242 PRO A CA 1
ATOM 1910 C C . PRO A 1 242 ? -6.904 6.809 12.580 1.00 86.81 242 PRO A C 1
ATOM 1912 O O . PRO A 1 242 ? -6.631 6.726 11.381 1.00 86.81 242 PRO A O 1
ATOM 1915 N N . ILE A 1 243 ? -6.295 6.024 13.474 1.00 85.88 243 ILE A N 1
ATOM 1916 C CA . ILE A 1 243 ? -5.288 5.011 13.145 1.00 85.88 243 ILE A CA 1
ATOM 1917 C C . ILE A 1 243 ? -5.965 3.641 13.076 1.00 85.88 243 ILE A C 1
ATOM 1919 O O . ILE A 1 243 ? -6.265 3.034 14.106 1.00 85.88 243 ILE A O 1
ATOM 1923 N N . LEU A 1 244 ? -6.152 3.128 11.855 1.00 85.00 244 LEU A N 1
ATOM 1924 C CA . LEU A 1 244 ? -6.905 1.894 11.590 1.00 85.00 244 LEU A CA 1
ATOM 1925 C C . LEU A 1 244 ? -6.508 0.703 12.469 1.00 85.00 244 LEU A C 1
ATOM 1927 O O . LEU A 1 244 ? -7.376 -0.049 12.905 1.00 85.00 244 LEU A O 1
ATOM 1931 N N . ARG A 1 245 ? -5.211 0.553 12.766 1.00 84.19 245 ARG A N 1
ATOM 1932 C CA . ARG A 1 245 ? -4.686 -0.514 13.635 1.00 84.19 245 ARG A CA 1
ATOM 1933 C C . ARG A 1 245 ? -5.338 -0.554 15.025 1.00 84.19 245 ARG A C 1
ATOM 1935 O O . ARG A 1 245 ? -5.416 -1.632 15.603 1.00 84.19 245 ARG A O 1
ATOM 1942 N N . PHE A 1 246 ? -5.763 0.587 15.564 1.00 85.56 246 PHE A N 1
ATOM 1943 C CA . PHE A 1 246 ? -6.233 0.695 16.947 1.00 85.56 246 PHE A CA 1
ATOM 1944 C C . PHE A 1 246 ? -7.741 0.950 17.057 1.00 85.56 246 PHE A C 1
ATOM 1946 O O . PHE A 1 246 ? -8.337 0.574 18.057 1.00 85.56 246 PHE A O 1
ATOM 1953 N N . ILE A 1 247 ? -8.383 1.547 16.048 1.00 87.06 247 ILE A N 1
ATOM 1954 C CA . ILE A 1 247 ? -9.778 2.014 16.175 1.00 87.06 247 ILE A CA 1
ATOM 1955 C C . ILE A 1 247 ? -10.846 0.931 15.959 1.00 87.06 247 ILE A C 1
ATOM 1957 O O . ILE A 1 247 ? -11.964 1.083 16.441 1.00 87.06 247 ILE A O 1
ATOM 1961 N N . PHE A 1 248 ? -10.531 -0.160 15.252 1.00 85.50 248 PHE A N 1
ATOM 1962 C CA . PHE A 1 248 ? -11.499 -1.236 14.979 1.00 85.50 248 PHE A CA 1
ATOM 1963 C C . PHE A 1 248 ? -11.478 -2.376 16.006 1.00 85.50 248 PHE A C 1
ATOM 1965 O O . PHE A 1 248 ? -12.338 -3.256 15.954 1.00 85.50 248 PHE A O 1
ATOM 1972 N N . GLY A 1 249 ? -10.526 -2.363 16.943 1.00 84.25 249 GLY A N 1
ATOM 1973 C CA . GLY A 1 249 ? -10.396 -3.366 17.996 1.00 84.25 249 GLY A CA 1
ATOM 1974 C C . GLY A 1 249 ? -10.289 -2.705 19.363 1.00 84.25 249 GLY A C 1
ATOM 1975 O O . GLY A 1 249 ? -9.315 -2.010 19.632 1.00 84.25 249 GLY A O 1
ATOM 1976 N N . LYS A 1 250 ? -11.262 -2.961 20.245 1.00 81.88 250 LYS A N 1
ATOM 1977 C CA . LYS A 1 250 ? -11.293 -2.368 21.592 1.00 81.88 250 LYS A CA 1
ATOM 1978 C C . LYS A 1 250 ? -10.003 -2.640 22.373 1.00 81.88 250 LYS A C 1
ATOM 1980 O O . LYS A 1 250 ? -9.401 -1.702 22.875 1.00 81.88 250 LYS A O 1
ATOM 1985 N N . GLN A 1 251 ? -9.547 -3.895 22.387 1.00 87.19 251 GLN A N 1
ATOM 1986 C CA . GLN A 1 251 ? -8.302 -4.278 23.058 1.00 87.19 251 GLN A CA 1
ATOM 1987 C C . GLN A 1 251 ? -7.097 -3.515 22.497 1.00 87.19 251 GLN A C 1
ATOM 1989 O O . GLN A 1 251 ? -6.325 -2.952 23.257 1.00 87.19 251 GLN A O 1
ATOM 1994 N N . ALA A 1 252 ? -6.980 -3.409 21.169 1.00 85.06 252 ALA A N 1
ATOM 1995 C CA . ALA A 1 252 ? -5.886 -2.677 20.536 1.00 85.06 252 ALA A CA 1
ATOM 1996 C C . ALA A 1 252 ? -5.904 -1.177 20.885 1.00 85.06 252 ALA A C 1
ATOM 1998 O O . ALA A 1 252 ? -4.843 -0.574 21.058 1.00 85.06 252 ALA A O 1
ATOM 1999 N N . SER A 1 253 ? -7.091 -0.570 21.002 1.00 85.81 253 SER A N 1
ATOM 2000 C CA . SER A 1 253 ? -7.239 0.806 21.488 1.00 85.81 253 SER A CA 1
ATOM 2001 C C . SER A 1 253 ? -6.806 0.934 22.949 1.00 85.81 253 SER A C 1
ATOM 2003 O O . SER A 1 253 ? -6.046 1.845 23.275 1.00 85.81 253 SER A O 1
ATOM 2005 N N . ASP A 1 254 ? -7.275 0.042 23.822 1.00 88.94 254 ASP A N 1
ATOM 2006 C CA . ASP A 1 254 ? -6.969 0.068 25.255 1.00 88.94 254 ASP A CA 1
ATOM 2007 C C . ASP A 1 254 ? -5.464 -0.162 25.502 1.00 88.94 254 ASP A C 1
ATOM 2009 O O . ASP A 1 254 ? -4.831 0.605 26.227 1.00 88.94 254 ASP A O 1
ATOM 2013 N N . ASP A 1 255 ? -4.850 -1.122 24.806 1.00 89.75 255 ASP A N 1
ATOM 2014 C CA . ASP A 1 25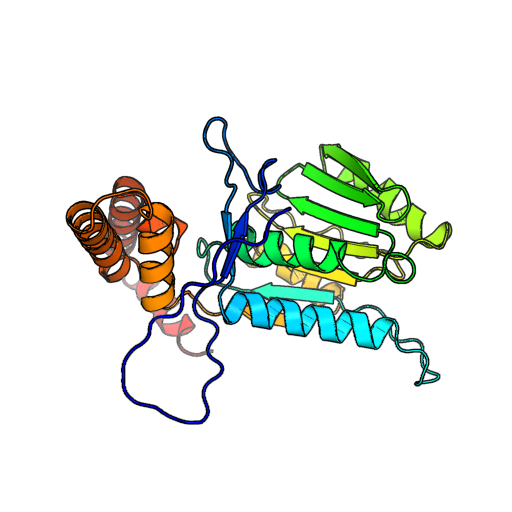5 ? -3.404 -1.373 24.837 1.00 89.75 255 ASP A CA 1
ATOM 2015 C C . ASP A 1 255 ? -2.609 -0.147 24.383 1.00 89.75 255 ASP A C 1
ATOM 2017 O O . ASP A 1 255 ? -1.586 0.200 24.980 1.00 89.75 255 ASP A O 1
ATOM 2021 N N . ARG A 1 256 ? -3.080 0.552 23.341 1.00 88.56 256 ARG A N 1
ATOM 2022 C CA . ARG A 1 256 ? -2.425 1.768 22.854 1.00 88.56 256 ARG A CA 1
ATOM 2023 C C . ARG A 1 256 ? -2.496 2.897 23.879 1.00 88.56 256 ARG A C 1
ATOM 2025 O O . ARG A 1 256 ? -1.495 3.590 24.055 1.00 88.56 256 ARG A O 1
ATOM 2032 N N . ILE A 1 257 ? -3.640 3.073 24.540 1.00 89.31 257 ILE A N 1
ATOM 2033 C CA . ILE A 1 257 ? -3.821 4.068 25.607 1.00 89.31 257 ILE A CA 1
ATOM 2034 C C . ILE A 1 257 ? -2.900 3.741 26.784 1.00 89.31 257 ILE A C 1
ATOM 2036 O O . ILE A 1 257 ? -2.160 4.615 27.229 1.00 89.31 257 ILE A O 1
ATOM 2040 N N . ASN A 1 258 ? -2.870 2.481 27.223 1.00 90.88 258 ASN A N 1
ATOM 2041 C CA . ASN A 1 258 ? -1.998 2.028 28.306 1.00 90.88 258 ASN A CA 1
ATOM 2042 C C . ASN A 1 258 ? -0.518 2.239 27.970 1.00 90.88 258 ASN A C 1
ATOM 2044 O O . ASN A 1 258 ? 0.229 2.757 28.794 1.00 90.88 258 ASN A O 1
ATOM 2048 N N . ALA A 1 259 ? -0.096 1.912 26.745 1.00 88.44 259 ALA A N 1
ATOM 2049 C CA . ALA A 1 259 ? 1.272 2.146 26.292 1.00 88.44 259 ALA A CA 1
ATOM 2050 C C . ALA A 1 259 ? 1.628 3.643 26.254 1.00 88.44 259 ALA A C 1
ATOM 2052 O O . ALA A 1 259 ? 2.753 4.015 26.581 1.00 88.44 259 ALA A O 1
ATOM 2053 N N . CYS A 1 260 ? 0.687 4.513 25.867 1.00 86.12 260 CYS A N 1
ATOM 2054 C CA . CYS A 1 260 ? 0.880 5.962 25.946 1.00 86.12 260 CYS A CA 1
ATOM 2055 C C . CYS A 1 260 ? 1.014 6.434 27.398 1.00 86.12 260 CYS A C 1
ATOM 2057 O O . CYS A 1 260 ? 1.920 7.208 27.687 1.00 86.12 260 CYS A O 1
ATOM 2059 N N . GLN A 1 261 ? 0.160 5.949 28.303 1.00 88.69 261 GLN A N 1
ATOM 2060 C CA . GLN A 1 261 ? 0.208 6.321 29.717 1.00 88.69 261 GLN A CA 1
ATOM 2061 C C . GLN A 1 261 ? 1.523 5.877 30.362 1.00 88.69 261 GLN A C 1
ATOM 2063 O O . GLN A 1 261 ? 2.217 6.698 30.944 1.00 88.69 261 GLN A O 1
ATOM 2068 N N . GLN A 1 262 ? 1.937 4.626 30.149 1.00 89.81 262 GLN A N 1
ATOM 2069 C CA . GLN A 1 262 ? 3.230 4.117 30.617 1.00 89.81 262 GLN A CA 1
ATOM 2070 C C . GLN A 1 262 ? 4.407 4.933 30.074 1.00 89.81 262 GLN A C 1
ATOM 2072 O O . GLN A 1 262 ? 5.368 5.188 30.798 1.00 89.81 262 GLN A O 1
ATOM 2077 N N . ALA A 1 263 ? 4.343 5.350 28.805 1.00 86.44 263 ALA A N 1
ATOM 2078 C CA . ALA A 1 263 ? 5.378 6.191 28.219 1.00 86.44 263 ALA A CA 1
ATOM 2079 C C . ALA A 1 263 ? 5.446 7.563 28.899 1.00 86.44 263 ALA A C 1
ATOM 2081 O O . ALA A 1 263 ? 6.551 8.033 29.134 1.00 86.44 263 ALA A O 1
ATOM 2082 N N . VAL A 1 264 ? 4.300 8.177 29.220 1.00 84.88 264 VAL A N 1
ATOM 2083 C CA . VAL A 1 264 ? 4.211 9.461 29.938 1.00 84.88 264 VAL A CA 1
ATOM 2084 C C . VAL A 1 264 ? 4.676 9.322 31.387 1.00 84.88 264 VAL A C 1
ATOM 2086 O O . VAL A 1 264 ? 5.500 10.115 31.829 1.00 84.88 264 VAL A O 1
ATOM 2089 N N . ASP A 1 265 ? 4.222 8.294 32.102 1.00 86.56 265 ASP A N 1
ATOM 2090 C CA . ASP A 1 265 ? 4.593 8.041 33.500 1.00 86.56 265 ASP A CA 1
ATOM 2091 C C . ASP A 1 265 ? 6.095 7.754 33.649 1.00 86.56 265 ASP A C 1
ATOM 2093 O O . ASP A 1 265 ? 6.712 8.098 34.656 1.00 86.56 265 ASP A O 1
ATOM 2097 N N . GLY A 1 266 ? 6.700 7.139 32.628 1.00 82.44 266 GLY A N 1
ATOM 2098 C CA . GLY A 1 266 ? 8.138 6.895 32.550 1.00 82.44 266 GLY A CA 1
ATOM 2099 C C . GLY A 1 266 ? 8.972 8.104 32.111 1.00 82.44 266 GLY A C 1
ATOM 2100 O O . GLY A 1 266 ? 10.202 7.998 32.076 1.00 82.44 266 GLY A O 1
ATOM 2101 N N . MET A 1 267 ? 8.360 9.243 31.752 1.00 81.50 267 MET A N 1
ATOM 2102 C CA . MET A 1 267 ? 9.114 10.439 31.365 1.00 81.50 267 MET A CA 1
ATOM 2103 C C . MET A 1 267 ? 9.777 11.079 32.584 1.00 81.50 267 MET A C 1
ATOM 2105 O O . MET A 1 267 ? 9.132 11.447 33.560 1.00 81.50 267 MET A O 1
ATOM 2109 N N . ASN A 1 268 ? 11.087 11.295 32.486 1.00 78.81 268 ASN A N 1
ATOM 2110 C CA . ASN A 1 268 ? 11.832 12.169 33.388 1.00 78.81 268 ASN A CA 1
ATOM 2111 C C . ASN A 1 268 ? 12.187 13.496 32.688 1.00 78.81 268 ASN A C 1
ATOM 2113 O O . ASN A 1 268 ? 12.058 13.621 31.468 1.00 78.81 268 ASN A O 1
ATOM 2117 N N . ALA A 1 269 ? 12.667 14.483 33.452 1.00 69.38 269 ALA A N 1
ATOM 2118 C CA . ALA A 1 269 ? 12.984 15.825 32.945 1.00 69.38 269 ALA A CA 1
ATOM 2119 C C . ALA A 1 269 ? 13.944 15.821 31.731 1.00 69.38 269 ALA A C 1
ATOM 2121 O O . ALA A 1 269 ? 13.713 16.536 30.761 1.00 69.38 269 ALA A O 1
ATOM 2122 N N . LEU A 1 270 ? 14.953 14.940 31.727 1.00 65.94 270 LEU A N 1
ATOM 2123 C CA . LEU A 1 270 ? 15.892 14.760 30.606 1.00 65.94 270 LEU A CA 1
ATOM 2124 C C . LEU A 1 270 ? 15.218 14.223 29.332 1.00 65.94 270 LEU A C 1
ATOM 2126 O O . LEU A 1 270 ? 15.601 14.564 28.212 1.00 65.94 270 LEU A O 1
ATOM 2130 N N . THR A 1 271 ? 14.212 13.365 29.492 1.00 62.78 271 THR A N 1
ATOM 2131 C CA . THR A 1 271 ? 13.424 12.837 28.373 1.00 62.78 271 THR A CA 1
ATOM 2132 C C . THR A 1 271 ? 12.511 13.924 27.806 1.00 62.78 271 THR A C 1
ATOM 2134 O O . THR A 1 271 ? 12.363 14.023 26.590 1.00 62.78 271 THR A O 1
ATOM 2137 N N . PHE A 1 272 ? 11.964 14.782 28.669 1.00 62.97 272 PHE A N 1
ATOM 2138 C CA . PHE A 1 272 ? 11.113 15.905 28.280 1.00 62.97 272 PHE A CA 1
ATOM 2139 C C . PHE A 1 272 ? 11.876 16.967 27.468 1.00 62.97 272 PHE A C 1
ATOM 2141 O O . PHE A 1 272 ? 11.402 17.384 26.410 1.00 62.97 272 PHE A O 1
ATOM 2148 N N . GLU A 1 273 ? 13.096 17.330 27.886 1.00 60.38 273 GLU A N 1
ATOM 2149 C CA . GLU A 1 273 ? 13.958 18.252 27.126 1.00 60.38 273 GLU A CA 1
ATOM 2150 C C . GLU A 1 273 ? 14.258 17.734 25.711 1.00 60.38 273 GLU A C 1
ATOM 2152 O O . GLU A 1 273 ? 14.171 18.490 24.744 1.00 60.38 273 GLU A O 1
ATOM 2157 N N . ARG A 1 274 ? 14.523 16.430 25.545 1.00 59.41 274 ARG A N 1
ATOM 2158 C CA . ARG A 1 274 ? 14.749 15.835 24.214 1.00 59.41 274 ARG A CA 1
ATOM 2159 C C . ARG A 1 274 ? 13.547 15.958 23.277 1.00 59.41 274 ARG A C 1
ATOM 2161 O O . ARG A 1 274 ? 13.757 16.107 22.078 1.00 59.41 274 ARG A O 1
ATOM 2168 N N . TYR A 1 275 ? 12.316 15.897 23.784 1.00 58.69 275 TYR A N 1
ATOM 2169 C CA . TYR A 1 275 ? 11.118 16.035 22.949 1.00 58.69 275 TYR A CA 1
ATOM 2170 C C . TYR A 1 275 ? 10.801 17.493 22.592 1.00 58.69 275 TYR A C 1
ATOM 2172 O O . TYR A 1 275 ? 10.346 17.746 21.478 1.00 58.69 275 TYR A O 1
ATOM 2180 N N . LEU A 1 276 ? 11.108 18.455 23.471 1.00 56.69 276 LEU A N 1
ATOM 2181 C CA . LEU A 1 276 ? 10.962 19.888 23.176 1.00 56.69 276 LEU A CA 1
ATOM 2182 C C . LEU A 1 276 ? 11.862 20.338 22.014 1.00 56.69 276 LEU A C 1
ATOM 2184 O O . LEU A 1 276 ? 11.430 21.117 21.167 1.00 56.69 276 LEU A O 1
ATOM 2188 N N . TYR A 1 277 ? 13.075 19.788 21.915 1.00 49.03 277 TYR A N 1
ATOM 2189 C CA . TYR A 1 277 ? 13.994 20.081 20.809 1.00 49.03 277 TYR A CA 1
ATOM 2190 C C . TYR A 1 277 ? 13.592 19.445 19.466 1.00 49.03 277 TYR A C 1
ATOM 2192 O O . TYR A 1 277 ? 14.070 19.884 18.425 1.00 49.03 277 TYR A O 1
ATOM 2200 N N . ILE A 1 278 ? 12.695 18.450 19.452 1.00 51.75 278 ILE A N 1
ATOM 2201 C CA . ILE A 1 278 ? 12.195 17.825 18.210 1.00 51.75 278 ILE A CA 1
ATOM 2202 C C . ILE A 1 278 ? 11.083 18.674 17.557 1.00 51.75 278 ILE A C 1
ATOM 2204 O O . ILE A 1 278 ? 10.828 18.529 16.365 1.00 51.75 278 ILE A O 1
ATOM 2208 N N . GLY A 1 279 ? 10.445 19.586 18.303 1.00 32.97 279 GLY A N 1
ATOM 2209 C CA . GLY A 1 279 ? 9.404 20.493 17.794 1.00 32.97 279 GLY A CA 1
ATOM 2210 C C . GLY A 1 279 ? 9.919 21.738 17.056 1.00 32.97 279 GLY A C 1
ATOM 2211 O O . GLY A 1 279 ? 9.114 22.482 16.504 1.00 32.97 279 GLY A O 1
ATOM 2212 N N . TYR A 1 280 ? 11.238 21.959 17.036 1.00 29.72 280 TYR A N 1
ATOM 2213 C CA . TYR A 1 280 ? 11.911 23.057 16.335 1.00 29.72 280 TYR A CA 1
ATOM 2214 C C . TYR A 1 280 ? 12.927 22.500 15.324 1.00 29.72 280 TYR A C 1
ATOM 2216 O O . TYR A 1 280 ? 14.134 22.614 15.522 1.00 29.72 280 TYR A O 1
ATOM 2224 N N . CYS A 1 281 ? 12.446 21.866 14.254 1.00 32.44 281 CYS A N 1
ATOM 2225 C CA . CYS A 1 281 ? 13.198 21.585 13.025 1.00 32.44 281 CYS A CA 1
ATOM 2226 C C . CYS A 1 281 ? 12.239 21.634 11.835 1.00 32.44 281 CYS A C 1
ATOM 2228 O O . CYS A 1 281 ? 11.226 20.900 11.881 1.00 32.44 281 CYS A O 1
#

Organism: Trypanosoma cruzi (NCBI:txid5693)